Protein AF-A0A7K3GEX0-F1 (afdb_monomer_lite)

Secondary structure (DSSP, 8-state):
-TTTT-HHHHHHHHHHHHTS-GGGGGG--HHHHHT-EE--STTS--EEHHHHHHHHHS--S--HHHHHHTT-SSHHHHHHHHHHH-GGGGGGS-HHHHHHHHHHHTT-STTSTT--SSS--HHHHHHHHHHHHTTTTT-TT-HHHHHHHHHHHHHT-SS--HHHHHHHHHTT--HHHHHHHHHHTTSS-HHHHHHHHHHHHTSPP-PPTT--SS-HHHHHHHT-PPTT-S-TT-SPPTT--HHHHHHHHHHHHHHHHHHHHT-TTSPP-HHHHHHHHHHHHHHHTT-TTTHHHHHHHHHHHHHHHHTTPPPPPPPP-----

Sequence (321 aa):
RLTGGRPLGVALLGRAAGEAPAHLKPGLTPGRLLDLTVELREDAPPVPVAPALLAELLPVPRPGPYAVLAAAHDEESARVLAHARLPSESLDGDVALRVRDRLRAEDWAASAPGSRHFVADPLLRALLLHRLRFEDGDHPRYAAWHAVHETLRRHYGPGPSPYRLHHDLALGRTEDAVAHLRTAFPEPDVLGWLGRLRFVASAPYPRERNAAGPDPRRALALGQAPAGGQDPAGELPTGLDADGVELHLSLRRLLHAVWLLTDPLALPDDEVADRLAHELRRLSGRHLSGSGALWDAATHWPRDIRARRELSLPPGREDGV

Structure (mmCIF, N/CA/C/O backbone):
data_AF-A0A7K3GEX0-F1
#
_entry.id   AF-A0A7K3GEX0-F1
#
loop_
_atom_site.group_PDB
_atom_site.id
_atom_site.type_symbol
_atom_site.label_atom_id
_atom_site.label_alt_id
_atom_site.label_comp_id
_atom_site.label_asym_id
_atom_site.label_entity_id
_atom_site.label_seq_id
_atom_site.pdbx_PDB_ins_code
_atom_site.Cartn_x
_atom_site.Cartn_y
_atom_site.Cartn_z
_atom_site.occupancy
_atom_site.B_iso_or_equiv
_atom_site.auth_seq_id
_atom_site.auth_comp_id
_atom_site.auth_asym_id
_atom_site.auth_atom_id
_atom_site.pdbx_PDB_model_num
ATOM 1 N N . ARG A 1 1 ? -5.645 12.663 1.730 1.00 78.56 1 ARG A N 1
ATOM 2 C CA . ARG A 1 1 ? -5.206 11.391 1.107 1.00 78.56 1 ARG A CA 1
ATOM 3 C C . ARG A 1 1 ? -5.728 10.175 1.867 1.00 78.56 1 ARG A C 1
ATOM 5 O O . ARG A 1 1 ? -6.626 9.552 1.336 1.00 78.56 1 ARG A O 1
ATOM 12 N N . LEU A 1 2 ? -5.265 9.885 3.096 1.00 85.81 2 LEU A N 1
ATOM 13 C CA . LEU A 1 2 ? -5.746 8.729 3.880 1.00 85.81 2 LEU A CA 1
ATOM 14 C C . LEU A 1 2 ? -7.277 8.692 4.023 1.00 85.81 2 LEU A C 1
ATOM 16 O O . LEU A 1 2 ? -7.877 7.657 3.795 1.00 85.81 2 LEU A O 1
ATOM 20 N N . THR A 1 3 ? -7.911 9.824 4.338 1.00 86.19 3 THR A N 1
ATOM 21 C CA . THR A 1 3 ? -9.370 9.897 4.529 1.00 86.19 3 THR A CA 1
ATOM 22 C C . THR A 1 3 ? -10.188 9.876 3.240 1.00 86.19 3 THR A C 1
ATOM 24 O O . THR A 1 3 ? -11.409 9.900 3.321 1.00 86.19 3 THR A O 1
ATOM 27 N N . GLY A 1 4 ? -9.560 9.961 2.060 1.00 79.00 4 GLY A N 1
ATOM 28 C CA . GLY A 1 4 ? -10.282 10.139 0.791 1.00 79.00 4 GLY A CA 1
ATOM 29 C C . GLY A 1 4 ? -11.177 11.390 0.723 1.00 79.00 4 GLY A C 1
ATOM 30 O O . GLY A 1 4 ? -11.972 11.513 -0.194 1.00 79.00 4 GLY A O 1
ATOM 31 N N . GLY A 1 5 ? -11.073 12.317 1.687 1.00 81.00 5 GLY A N 1
ATOM 32 C CA . GLY A 1 5 ? -11.993 13.454 1.815 1.00 81.00 5 GLY A CA 1
ATOM 33 C C . GLY A 1 5 ? -13.230 13.190 2.684 1.00 81.00 5 GLY A C 1
ATOM 34 O O . GLY A 1 5 ? -14.039 14.098 2.844 1.00 81.00 5 GLY A O 1
ATOM 35 N N . ARG A 1 6 ? -13.370 12.006 3.303 1.00 83.88 6 ARG A N 1
ATOM 36 C CA . ARG A 1 6 ? -14.487 11.696 4.212 1.00 83.88 6 ARG A CA 1
ATOM 37 C C . ARG A 1 6 ? -14.451 12.578 5.475 1.00 83.88 6 ARG A C 1
ATOM 39 O O . ARG A 1 6 ? -13.504 12.449 6.260 1.00 83.88 6 ARG A O 1
ATOM 46 N N . PRO A 1 7 ? -15.480 13.415 5.733 1.00 87.75 7 PRO A N 1
ATOM 47 C CA . PRO A 1 7 ? -15.480 14.355 6.859 1.00 87.75 7 PRO A CA 1
ATOM 48 C C . PRO A 1 7 ? -15.372 13.678 8.227 1.00 87.75 7 PRO A C 1
ATOM 50 O O . PRO A 1 7 ? -14.585 14.112 9.065 1.00 87.75 7 PRO A O 1
ATOM 53 N N . LEU A 1 8 ? -16.100 12.574 8.434 1.00 86.56 8 LEU A N 1
ATOM 54 C CA . LEU A 1 8 ? -16.065 11.823 9.693 1.00 86.56 8 LEU A CA 1
ATOM 55 C C . LEU A 1 8 ? -14.657 11.290 9.993 1.00 86.56 8 LEU A C 1
ATOM 57 O O . LEU A 1 8 ? -14.155 11.445 11.103 1.00 86.56 8 LEU A O 1
ATOM 61 N N . GLY A 1 9 ? -13.977 10.745 8.980 1.00 88.00 9 GLY A N 1
ATOM 62 C CA . GLY A 1 9 ? -12.597 10.282 9.114 1.00 88.00 9 GLY A CA 1
ATOM 63 C C . GLY A 1 9 ? -11.623 11.406 9.477 1.00 88.00 9 GLY A C 1
ATOM 64 O O . GLY A 1 9 ? -10.741 11.210 10.309 1.00 88.00 9 GLY A O 1
ATOM 65 N N . VAL A 1 10 ? -11.799 12.596 8.890 1.00 91.06 10 VAL A N 1
ATOM 66 C CA . VAL A 1 10 ? -10.990 13.784 9.219 1.00 91.06 10 VAL A CA 1
ATOM 67 C C . VAL A 1 10 ? -11.226 14.222 10.664 1.00 91.06 10 VAL A C 1
ATOM 69 O O . VAL A 1 10 ? -10.259 14.452 11.387 1.00 91.06 10 VAL A O 1
ATOM 72 N N . ALA A 1 11 ? -12.485 14.296 11.099 1.00 90.94 11 ALA A N 1
ATOM 73 C CA . ALA A 1 11 ? -12.837 14.708 12.455 1.00 90.94 11 ALA A CA 1
ATOM 74 C C . ALA A 1 11 ? -12.279 13.743 13.516 1.00 90.94 11 ALA A C 1
ATOM 76 O O . ALA A 1 11 ? -11.672 14.186 14.492 1.00 90.94 11 ALA A O 1
ATOM 77 N N . LEU A 1 12 ? -12.427 12.431 13.305 1.00 89.50 12 LEU A N 1
ATOM 78 C CA . LEU A 1 12 ? -11.948 11.412 14.242 1.00 89.50 12 LEU A CA 1
ATOM 79 C C . LEU A 1 12 ? -10.417 11.382 14.338 1.00 89.50 12 LEU A C 1
ATOM 81 O O . LEU A 1 12 ? -9.874 11.361 15.441 1.00 89.50 12 LEU A O 1
ATOM 85 N N . LEU A 1 13 ? -9.708 11.435 13.203 1.00 91.94 13 LEU A N 1
ATOM 86 C CA . LEU A 1 13 ? -8.241 11.492 13.199 1.00 91.94 13 LEU A CA 1
ATOM 87 C C . LEU A 1 13 ? -7.717 12.803 13.796 1.00 91.94 13 LEU A C 1
ATOM 89 O O . LEU A 1 13 ? -6.723 12.784 14.517 1.00 91.94 13 LEU A O 1
ATOM 93 N N . GLY A 1 14 ? -8.384 13.929 13.522 1.00 91.94 14 GLY A N 1
ATOM 94 C CA . GLY A 1 14 ? -8.041 15.228 14.103 1.00 91.94 14 GLY A CA 1
ATOM 95 C C . GLY A 1 14 ? -8.164 15.225 15.625 1.00 91.94 14 GLY A C 1
ATOM 96 O O . GLY A 1 14 ? -7.246 15.674 16.309 1.00 91.94 14 GLY A O 1
ATOM 97 N N . ARG A 1 15 ? -9.245 14.637 16.157 1.00 91.50 15 ARG A N 1
ATOM 98 C CA . ARG A 1 15 ? -9.418 14.448 17.602 1.00 91.50 15 ARG A CA 1
ATOM 99 C C . ARG A 1 15 ? -8.319 13.563 18.184 1.00 91.50 15 ARG A C 1
ATOM 101 O O . ARG A 1 15 ? -7.641 13.980 19.114 1.00 91.50 15 ARG A O 1
ATOM 108 N N . ALA A 1 16 ? -8.085 12.392 17.592 1.00 92.88 16 ALA A N 1
ATOM 109 C CA . ALA A 1 16 ? -7.049 11.472 18.058 1.00 92.88 16 ALA A CA 1
ATOM 110 C C . ALA A 1 16 ? -5.651 12.119 18.083 1.00 92.88 16 ALA A C 1
ATOM 112 O O . ALA A 1 16 ? -4.873 11.889 19.004 1.00 92.88 16 ALA A O 1
ATOM 113 N N . ALA A 1 17 ? -5.328 12.943 17.081 1.00 93.06 17 ALA A N 1
ATOM 114 C CA . ALA A 1 17 ? -4.062 13.668 17.022 1.00 93.06 17 ALA A CA 1
ATOM 115 C C . ALA A 1 17 ? -3.957 14.782 18.081 1.00 93.06 17 ALA A C 1
ATOM 117 O O . ALA A 1 17 ? -2.862 15.035 18.590 1.00 93.06 17 ALA A O 1
ATOM 118 N N . GLY A 1 18 ? -5.071 15.439 18.423 1.00 91.94 18 GLY A N 1
ATOM 119 C CA . GLY A 1 18 ? -5.136 16.432 19.501 1.00 91.94 18 GLY A CA 1
ATOM 120 C C . GLY A 1 18 ? -4.743 15.839 20.855 1.00 91.94 18 GLY A C 1
ATOM 121 O O . GLY A 1 18 ? -3.881 16.402 21.538 1.00 91.94 18 GLY A O 1
ATOM 122 N N . GLU A 1 19 ? -5.285 14.652 21.136 1.00 93.50 19 GLU A N 1
ATOM 123 C CA . GLU A 1 19 ? -5.092 13.869 22.365 1.00 93.50 19 GLU A CA 1
ATOM 124 C C . GLU A 1 19 ? -3.784 13.061 22.399 1.00 93.50 19 GLU A C 1
ATOM 126 O O . GLU A 1 19 ? -3.472 12.385 23.380 1.00 93.50 19 GLU A O 1
ATOM 131 N N . ALA A 1 20 ? -2.981 13.109 21.331 1.00 91.75 20 ALA A N 1
ATOM 132 C CA . ALA A 1 20 ? -1.698 12.422 21.313 1.00 91.75 20 ALA A CA 1
ATOM 133 C C . ALA A 1 20 ? -0.746 13.013 22.380 1.00 91.75 20 ALA A C 1
ATOM 135 O O . ALA A 1 20 ? -0.640 14.242 22.493 1.00 91.75 20 ALA A O 1
ATOM 136 N N . PRO A 1 21 ? 0.022 12.184 23.116 1.00 90.44 21 PRO A N 1
ATOM 137 C CA . PRO A 1 21 ? 0.978 12.667 24.109 1.00 90.44 21 PRO A CA 1
ATOM 138 C C . PRO A 1 21 ? 1.978 13.676 23.527 1.00 90.44 21 PRO A C 1
ATOM 140 O O . PRO A 1 21 ? 2.547 13.451 22.457 1.00 90.44 21 PRO A O 1
ATOM 143 N N . ALA A 1 22 ? 2.246 14.770 24.250 1.00 90.19 22 ALA A N 1
ATOM 144 C CA . ALA A 1 22 ? 3.068 15.885 23.760 1.00 90.19 22 ALA A CA 1
ATOM 145 C C . ALA A 1 22 ? 4.460 15.456 23.257 1.00 90.19 22 ALA A C 1
ATOM 147 O O . ALA A 1 22 ? 4.922 15.944 22.229 1.00 90.19 22 ALA A O 1
ATOM 148 N N . HIS A 1 23 ? 5.092 14.493 23.934 1.00 88.81 23 HIS A N 1
ATOM 149 C CA . HIS A 1 23 ? 6.412 13.972 23.566 1.00 88.81 23 HIS A CA 1
ATOM 150 C C . HIS A 1 23 ? 6.415 13.155 22.258 1.00 88.81 23 HIS A C 1
ATOM 152 O O . HIS A 1 23 ? 7.471 12.981 21.657 1.00 88.81 23 HIS A O 1
ATOM 158 N N . LEU A 1 24 ? 5.255 12.674 21.792 1.00 88.56 24 LEU A N 1
ATOM 159 C CA . LEU A 1 24 ? 5.121 11.914 20.542 1.00 88.56 24 LEU A CA 1
ATOM 160 C C . LEU A 1 24 ? 4.750 12.794 19.341 1.00 88.56 24 LEU A C 1
ATOM 162 O O . LEU A 1 24 ? 4.983 12.385 18.203 1.00 88.56 24 LEU A O 1
ATOM 166 N N . LYS A 1 25 ? 4.211 14.002 19.571 1.00 87.06 25 LYS A N 1
ATOM 167 C CA . LYS A 1 25 ? 3.733 14.910 18.509 1.00 87.06 25 LYS A CA 1
ATOM 168 C C . LYS A 1 25 ? 4.779 15.208 17.417 1.00 87.06 25 LYS A C 1
ATOM 170 O O . LYS A 1 25 ? 4.407 15.129 16.248 1.00 87.06 25 LYS A O 1
ATOM 175 N N . PRO A 1 26 ? 6.069 15.471 17.723 1.00 86.31 26 PRO A N 1
ATOM 176 C CA . PRO A 1 26 ? 7.068 15.785 16.692 1.00 86.31 26 PRO A CA 1
ATOM 177 C C . PRO A 1 26 ? 7.347 14.652 15.690 1.00 86.31 26 PRO A C 1
ATOM 179 O O . PRO A 1 26 ? 7.830 14.915 14.594 1.00 86.31 26 PRO A O 1
ATOM 182 N N . GLY A 1 27 ? 7.053 13.398 16.049 1.00 83.62 27 GLY A N 1
ATOM 183 C CA . GLY A 1 27 ? 7.275 12.216 15.206 1.00 83.62 27 GLY A CA 1
ATOM 184 C C . GLY A 1 27 ? 5.989 11.478 14.837 1.00 83.62 27 GLY A C 1
ATOM 185 O O . GLY A 1 27 ? 6.038 10.285 14.519 1.00 83.62 27 GLY A O 1
ATOM 186 N N . LEU A 1 28 ? 4.836 12.143 14.954 1.00 89.25 28 LEU A N 1
ATOM 187 C CA . LEU A 1 28 ? 3.531 11.527 14.762 1.00 89.25 28 LEU A CA 1
ATOM 188 C C . LEU A 1 28 ? 3.226 11.371 13.268 1.00 89.25 28 LEU A C 1
ATOM 190 O O . LEU A 1 28 ? 2.907 12.329 12.568 1.00 89.25 28 LEU A O 1
ATOM 194 N N . THR A 1 29 ? 3.292 10.137 12.781 1.00 90.75 29 THR A N 1
ATOM 195 C CA . THR A 1 29 ? 2.774 9.761 11.460 1.00 90.75 29 THR A CA 1
ATOM 196 C C . THR A 1 29 ? 1.343 9.236 11.593 1.00 90.75 29 THR A C 1
ATOM 198 O O . THR A 1 29 ? 0.962 8.796 12.683 1.00 90.75 29 THR A O 1
ATOM 201 N N . PRO A 1 30 ? 0.537 9.200 10.513 1.00 91.56 30 PRO A N 1
ATOM 202 C CA . PRO A 1 30 ? -0.771 8.553 10.573 1.00 91.56 30 PRO A CA 1
ATOM 203 C C . PRO A 1 30 ? -0.674 7.089 11.028 1.00 91.56 30 PRO A C 1
ATOM 205 O O . PRO A 1 30 ? -1.486 6.649 11.832 1.00 91.56 30 PRO A O 1
ATOM 208 N N . GLY A 1 31 ? 0.355 6.350 10.596 1.00 91.00 31 GLY A N 1
ATOM 209 C CA . GLY A 1 31 ? 0.608 4.988 11.068 1.00 91.00 31 GLY A CA 1
ATOM 210 C C . GLY A 1 31 ? 0.828 4.895 12.580 1.00 91.00 31 GLY A C 1
ATOM 211 O O . GLY A 1 31 ? 0.218 4.037 13.211 1.00 91.00 31 GLY A O 1
ATOM 212 N N . ARG A 1 32 ? 1.641 5.794 13.160 1.00 90.38 32 ARG A N 1
ATOM 213 C CA . ARG A 1 32 ? 1.868 5.846 14.616 1.00 90.38 32 ARG A CA 1
ATOM 214 C C . ARG A 1 32 ? 0.625 6.287 15.374 1.00 90.38 32 ARG A C 1
ATOM 216 O O . ARG A 1 32 ? 0.340 5.722 16.417 1.00 90.38 32 ARG A O 1
ATOM 223 N N . LEU A 1 33 ? -0.136 7.242 14.839 1.00 92.75 33 LEU A N 1
ATOM 224 C CA . LEU A 1 33 ? -1.399 7.682 15.432 1.00 92.75 33 LEU A CA 1
ATOM 225 C C . LEU A 1 33 ? -2.394 6.523 15.576 1.00 92.75 33 LEU A C 1
ATOM 227 O O . LEU A 1 33 ? -3.033 6.396 16.613 1.00 92.75 33 LEU A O 1
ATOM 231 N N . LEU A 1 34 ? -2.492 5.656 14.564 1.00 92.38 34 LEU A N 1
ATOM 232 C CA . LEU A 1 34 ? -3.358 4.474 14.608 1.00 92.38 34 LEU A CA 1
ATOM 233 C C . LEU A 1 34 ? -2.939 3.435 15.665 1.00 92.38 34 LEU A C 1
ATOM 235 O O . LEU A 1 34 ? -3.764 2.605 16.043 1.00 92.38 34 LEU A O 1
ATOM 239 N N . ASP A 1 35 ? -1.689 3.473 16.133 1.00 90.81 35 ASP A N 1
ATOM 240 C CA . ASP A 1 35 ? -1.173 2.588 17.187 1.00 90.81 35 ASP A CA 1
ATOM 241 C C . ASP A 1 35 ? -1.375 3.148 18.601 1.00 90.81 35 ASP A C 1
ATOM 243 O O . ASP 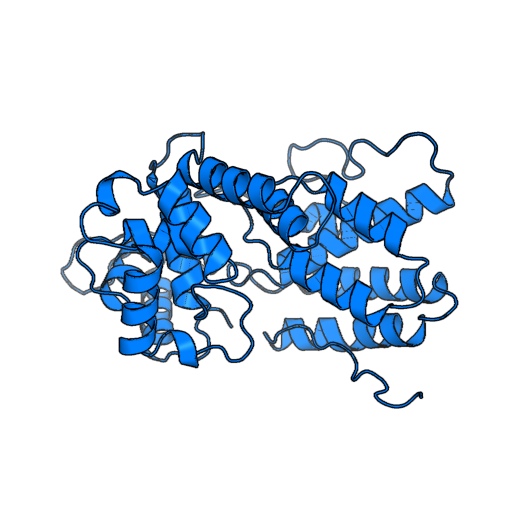A 1 35 ? -1.136 2.434 19.574 1.00 90.81 35 ASP A O 1
ATOM 247 N N . LEU A 1 36 ? -1.795 4.411 18.734 1.00 91.81 36 LEU A N 1
ATOM 248 C CA . LEU A 1 36 ? -1.977 5.042 20.036 1.00 91.81 36 LEU A CA 1
ATOM 249 C C . LEU A 1 36 ? -3.272 4.598 20.722 1.00 91.81 36 LEU A C 1
ATOM 251 O O . LEU A 1 36 ? -4.266 4.237 20.087 1.00 91.81 36 LEU A O 1
ATOM 255 N N . THR A 1 37 ? -3.253 4.732 22.044 1.00 92.12 37 THR A N 1
ATOM 256 C CA . THR A 1 37 ? -4.430 4.727 22.910 1.00 92.12 37 THR A CA 1
ATOM 257 C C . THR A 1 37 ? -4.601 6.144 23.446 1.00 92.12 37 THR A C 1
ATOM 259 O O . THR A 1 37 ? -3.656 6.688 24.017 1.00 92.12 37 THR A O 1
ATOM 262 N N . VAL A 1 38 ? -5.767 6.754 23.228 1.00 91.81 38 VAL A N 1
ATOM 263 C CA . VAL A 1 38 ? -6.026 8.164 23.573 1.00 91.81 38 VAL A CA 1
ATOM 264 C C . VAL A 1 38 ? -7.436 8.356 24.134 1.00 91.81 38 VAL A C 1
ATOM 266 O O . VAL A 1 38 ? -8.328 7.537 23.899 1.00 91.81 38 VAL A O 1
ATOM 269 N N . GLU A 1 39 ? -7.656 9.452 24.852 1.00 89.25 39 GLU A N 1
ATOM 270 C CA . GLU A 1 39 ? -8.950 9.819 25.441 1.00 89.25 39 GLU A CA 1
ATOM 271 C C . GLU A 1 39 ? -9.841 10.517 24.402 1.00 89.25 39 GLU A C 1
ATOM 273 O O . GLU A 1 39 ? -9.938 11.734 24.332 1.00 89.25 39 GLU A O 1
ATOM 278 N N . LEU A 1 40 ? -10.509 9.748 23.534 1.00 83.06 40 LEU A N 1
ATOM 279 C CA . LEU A 1 40 ? -11.341 10.316 22.454 1.00 83.06 40 LEU A CA 1
ATOM 280 C C . LEU A 1 40 ? -12.648 10.983 22.929 1.00 83.06 40 LEU A C 1
ATOM 282 O O . LEU A 1 40 ? -13.371 11.568 22.108 1.00 83.06 40 LEU A O 1
ATOM 286 N N . ARG A 1 41 ? -13.002 10.839 24.208 1.00 79.38 41 ARG A N 1
ATOM 287 C CA . ARG A 1 41 ? -14.193 11.415 24.841 1.00 79.38 41 ARG A CA 1
ATOM 288 C C . ARG A 1 41 ? -13.827 11.850 26.256 1.00 79.38 41 ARG A C 1
ATOM 290 O O . ARG A 1 41 ? -13.180 11.090 26.968 1.00 79.38 41 ARG A O 1
ATOM 297 N N . GLU A 1 42 ? -14.292 13.034 26.638 1.00 76.00 42 GLU A N 1
ATOM 298 C CA . GLU A 1 42 ? -14.206 13.528 28.013 1.00 76.00 42 GLU A CA 1
ATOM 299 C C . GLU A 1 42 ? -14.881 12.522 28.962 1.00 76.00 42 GLU A C 1
ATOM 301 O O . GLU A 1 42 ? -15.919 11.945 28.618 1.00 76.00 42 GLU A O 1
ATOM 306 N N . ASP A 1 43 ? -14.241 12.253 30.101 1.00 78.94 43 ASP A N 1
ATOM 307 C CA . ASP A 1 43 ? -14.674 11.295 31.130 1.00 78.94 43 ASP A CA 1
ATOM 308 C C . ASP A 1 43 ? -14.799 9.821 30.687 1.00 78.94 43 ASP A C 1
ATOM 310 O O . ASP A 1 43 ? -15.425 9.005 31.371 1.00 78.94 43 ASP A O 1
ATOM 314 N N . ALA A 1 44 ? -14.188 9.438 29.562 1.00 83.06 44 ALA A N 1
ATOM 315 C CA . ALA A 1 44 ? -14.084 8.044 29.134 1.00 83.06 44 ALA A CA 1
ATOM 316 C C . ALA A 1 44 ? -12.645 7.523 29.277 1.00 83.06 44 ALA A C 1
ATOM 318 O O . ALA A 1 44 ? -11.695 8.283 29.090 1.00 83.06 44 ALA A O 1
ATOM 319 N N . PRO A 1 45 ? -12.450 6.219 29.552 1.00 87.88 45 PRO A N 1
ATOM 320 C CA . PRO A 1 45 ? -11.112 5.648 29.564 1.00 87.88 45 PRO A CA 1
ATOM 321 C C . PRO A 1 45 ? -10.446 5.776 28.180 1.00 87.88 45 PRO A C 1
ATOM 323 O O . PRO A 1 45 ? -11.142 5.717 27.159 1.00 87.88 45 PRO A O 1
ATOM 326 N N . PRO A 1 46 ? -9.105 5.879 28.122 1.00 90.12 46 PRO A N 1
ATOM 327 C CA . PRO A 1 46 ? -8.365 5.862 26.869 1.00 90.12 46 PRO A CA 1
ATOM 328 C C . PRO A 1 46 ? -8.712 4.632 26.019 1.00 90.12 46 PRO A C 1
ATOM 330 O O . PRO A 1 46 ? -8.726 3.502 26.514 1.00 90.12 46 PRO A O 1
ATOM 333 N N . VAL A 1 47 ? -8.948 4.839 24.722 1.00 92.00 47 VAL A N 1
ATOM 334 C CA . VAL A 1 47 ? -9.279 3.771 23.768 1.00 92.00 47 VAL A CA 1
ATOM 335 C C . VAL A 1 47 ? -8.248 3.684 22.641 1.00 92.00 47 VAL A C 1
ATOM 337 O O . VAL A 1 47 ? -7.714 4.713 22.216 1.00 92.00 47 VAL A O 1
ATOM 340 N N . PRO A 1 48 ? -7.963 2.478 22.115 1.00 92.25 48 PRO A N 1
ATOM 341 C CA . PRO A 1 48 ? -7.121 2.321 20.934 1.00 92.25 48 PRO A CA 1
ATOM 342 C C . PRO A 1 48 ? -7.726 3.031 19.715 1.00 92.25 48 PRO A C 1
ATOM 344 O O . PRO A 1 48 ? -8.875 2.769 19.347 1.00 92.25 48 PRO A O 1
ATOM 347 N N . VAL A 1 49 ? -6.942 3.891 19.057 1.00 93.31 49 VAL A N 1
ATOM 348 C CA . VAL A 1 49 ? -7.412 4.758 17.962 1.00 93.31 49 VAL A CA 1
ATOM 349 C C . VAL A 1 49 ? -7.977 3.941 16.799 1.00 93.31 49 VAL A C 1
ATOM 351 O O . VAL A 1 49 ? -9.127 4.145 16.418 1.00 93.31 49 VAL A O 1
ATOM 354 N N . ALA A 1 50 ? -7.217 2.999 16.229 1.00 92.75 50 ALA A N 1
ATOM 355 C CA . ALA A 1 50 ? -7.675 2.262 15.047 1.00 92.75 50 ALA A CA 1
ATOM 356 C C . ALA A 1 50 ? -8.972 1.451 15.277 1.00 92.75 50 ALA A C 1
ATOM 358 O O . ALA A 1 50 ? -9.898 1.604 14.477 1.00 92.75 50 ALA A O 1
ATOM 359 N N . PRO A 1 51 ? -9.107 0.642 16.350 1.00 92.06 51 PRO A N 1
ATOM 360 C CA . PRO A 1 51 ? -10.366 -0.031 16.674 1.00 92.06 51 PRO A CA 1
ATOM 361 C C . PRO A 1 51 ? -11.543 0.921 16.911 1.00 92.06 51 PRO A C 1
ATOM 363 O O . PRO A 1 51 ? -12.635 0.639 16.423 1.00 92.06 51 PRO A O 1
ATOM 366 N N . ALA A 1 52 ? -11.336 2.041 17.613 1.00 92.56 52 ALA A N 1
ATOM 367 C CA . ALA A 1 52 ? -12.398 3.014 17.873 1.00 92.56 52 ALA A CA 1
ATOM 368 C C . ALA A 1 52 ? -12.888 3.678 16.576 1.00 92.56 52 ALA A C 1
ATOM 370 O O . ALA A 1 52 ? -14.088 3.733 16.320 1.00 92.56 52 ALA A O 1
ATOM 371 N N . LEU A 1 53 ? -11.963 4.105 15.710 1.00 93.56 53 LEU A N 1
ATOM 372 C CA . LEU A 1 53 ? -12.294 4.665 14.397 1.00 93.56 53 LEU A CA 1
ATOM 373 C C . LEU A 1 5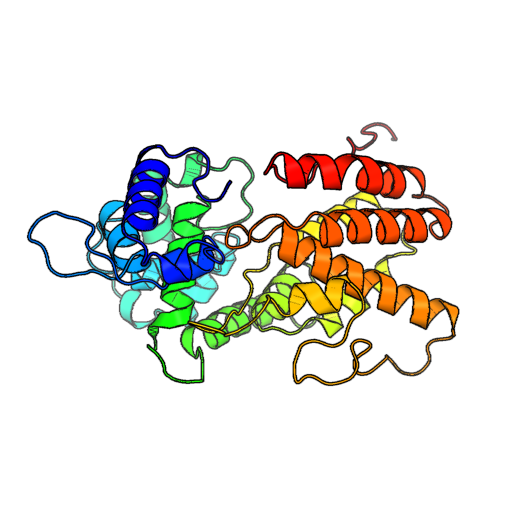3 ? -13.011 3.645 13.506 1.00 93.56 53 LEU A C 1
ATOM 375 O O . LEU A 1 53 ? -13.965 3.999 12.818 1.00 93.56 53 LEU A O 1
ATOM 379 N N . LEU A 1 54 ? -12.567 2.385 13.511 1.00 94.00 54 LEU A N 1
ATOM 380 C CA . LEU A 1 54 ? -13.200 1.330 12.724 1.00 94.00 54 LEU A CA 1
ATOM 381 C C . LEU A 1 54 ? -14.624 1.029 13.210 1.00 94.00 54 LEU A C 1
ATOM 383 O O . LEU A 1 54 ? -15.489 0.809 12.373 1.00 94.00 54 LEU A O 1
ATOM 387 N N . ALA A 1 55 ? -14.876 1.043 14.522 1.00 92.38 55 ALA A N 1
ATOM 388 C CA . ALA A 1 55 ? -16.206 0.801 15.085 1.00 92.38 55 ALA A CA 1
ATOM 389 C C . ALA A 1 55 ? -17.214 1.907 14.726 1.00 92.38 55 ALA A C 1
ATOM 391 O O . ALA A 1 55 ? -18.377 1.609 14.467 1.00 92.38 55 ALA A O 1
ATOM 392 N N . GLU A 1 56 ? -16.759 3.161 14.670 1.00 91.44 56 GLU A N 1
ATOM 393 C CA . GLU A 1 56 ? -17.576 4.305 14.241 1.00 91.44 56 GLU A CA 1
ATOM 394 C C . GLU A 1 56 ? -17.852 4.285 12.731 1.00 91.44 56 GLU A C 1
ATOM 396 O O . GLU A 1 56 ? -18.949 4.612 12.285 1.00 91.44 56 GLU A O 1
ATOM 401 N N . LEU A 1 57 ? -16.857 3.906 11.922 1.00 90.56 57 LEU A N 1
ATOM 402 C CA . LEU A 1 57 ? -16.995 3.887 10.466 1.00 90.56 57 LEU A CA 1
ATOM 403 C C . LEU A 1 57 ? -17.768 2.658 9.977 1.00 90.56 57 LEU A C 1
ATOM 405 O O . LEU A 1 57 ? -18.630 2.790 9.120 1.00 90.56 57 LEU A O 1
ATOM 409 N N . LEU A 1 58 ? -17.483 1.473 10.512 1.00 91.19 58 LEU A N 1
ATOM 410 C CA . LEU A 1 58 ? -18.079 0.208 10.092 1.00 91.19 58 LEU A CA 1
ATOM 411 C C . LEU A 1 58 ? -18.713 -0.492 11.310 1.00 91.19 58 LEU A C 1
ATOM 413 O O . LEU A 1 58 ? -18.097 -1.396 11.886 1.00 91.19 58 LEU A O 1
ATOM 417 N N . PRO A 1 59 ? -19.940 -0.104 11.712 1.00 89.00 59 PRO A N 1
ATOM 418 C CA . PRO A 1 59 ? -20.614 -0.633 12.898 1.00 89.00 59 PRO A CA 1
ATOM 419 C C . PRO A 1 59 ? -21.187 -2.033 12.628 1.00 89.00 59 PRO A C 1
ATOM 421 O O . PRO A 1 59 ? -22.397 -2.240 12.520 1.00 89.00 59 PRO A O 1
ATOM 424 N N . VAL A 1 60 ? -20.300 -3.018 12.483 1.00 88.50 60 VAL A N 1
ATOM 425 C CA . VAL A 1 60 ? -20.644 -4.425 12.249 1.00 88.50 60 VAL A CA 1
ATOM 426 C C . VAL A 1 60 ? -20.268 -5.288 13.457 1.00 88.50 60 VAL A C 1
ATOM 428 O O . VAL A 1 60 ? -19.211 -5.073 14.052 1.00 88.50 60 VAL A O 1
ATOM 431 N N . PRO A 1 61 ? -21.060 -6.324 13.798 1.00 83.88 61 PRO A N 1
ATOM 432 C CA . PRO A 1 61 ? -20.756 -7.191 14.940 1.00 83.88 61 PRO A CA 1
ATOM 433 C C . PRO A 1 61 ? -19.417 -7.930 14.818 1.00 83.88 61 PRO A C 1
ATOM 435 O O . PRO A 1 61 ? -18.783 -8.246 15.821 1.00 83.88 61 PRO A O 1
ATOM 438 N N . ARG A 1 62 ? -18.992 -8.238 13.583 1.00 86.25 62 ARG A N 1
ATOM 439 C CA . ARG A 1 62 ? -17.765 -8.989 13.289 1.00 86.25 62 ARG A CA 1
ATOM 440 C C . ARG A 1 62 ? -16.973 -8.319 12.161 1.00 86.25 62 ARG A C 1
ATOM 442 O O . ARG A 1 62 ? -17.252 -8.576 10.992 1.00 86.25 62 ARG A O 1
ATOM 449 N N . PRO A 1 63 ? -15.962 -7.492 12.478 1.00 89.81 63 PRO A N 1
ATOM 450 C CA . PRO A 1 63 ? -15.108 -6.868 11.465 1.00 89.81 63 PRO A CA 1
ATOM 451 C C . PRO A 1 63 ? -14.029 -7.813 10.899 1.00 89.81 63 PRO A C 1
ATOM 453 O O . PRO A 1 63 ? -13.375 -7.462 9.922 1.00 89.81 63 PRO A O 1
ATOM 456 N N . GLY A 1 64 ? -13.834 -9.006 11.480 1.00 90.94 64 GLY A N 1
ATOM 457 C CA . GLY A 1 64 ? -12.818 -9.986 11.052 1.00 90.94 64 GLY A CA 1
ATOM 458 C C . GLY A 1 64 ? -12.882 -10.351 9.560 1.00 90.94 64 GLY A C 1
ATOM 459 O O . GLY A 1 64 ? -11.886 -10.167 8.860 1.00 90.94 64 GLY A O 1
ATOM 460 N N . PRO A 1 65 ? -14.049 -10.761 9.019 1.00 93.50 65 PRO A N 1
ATOM 461 C CA . PRO A 1 65 ? -14.196 -11.023 7.587 1.00 93.50 65 PRO A CA 1
ATOM 462 C C . PRO A 1 65 ? -13.785 -9.844 6.697 1.00 93.50 65 PRO A C 1
ATOM 464 O O . PRO A 1 65 ? -13.100 -10.031 5.696 1.00 93.50 65 PRO A O 1
ATOM 467 N N . TYR A 1 66 ? -14.130 -8.616 7.089 1.00 95.38 66 TYR A N 1
ATOM 468 C CA . TYR A 1 66 ? -13.749 -7.407 6.355 1.00 95.38 66 TYR A CA 1
ATOM 469 C C . TYR A 1 66 ? -12.232 -7.188 6.385 1.00 95.38 66 TYR A C 1
ATOM 471 O O . TYR A 1 66 ? -11.651 -6.811 5.370 1.00 95.38 66 TYR A O 1
ATOM 479 N N . ALA A 1 67 ? -11.582 -7.458 7.522 1.00 95.19 67 ALA A N 1
ATOM 480 C CA . ALA A 1 67 ? -10.136 -7.317 7.680 1.00 95.19 67 ALA A CA 1
ATOM 481 C C . ALA A 1 67 ? -9.365 -8.273 6.762 1.00 95.19 67 ALA A C 1
ATOM 483 O O . ALA A 1 67 ? -8.447 -7.844 6.065 1.00 95.19 67 ALA A O 1
ATOM 484 N N . VAL A 1 68 ? -9.793 -9.537 6.689 1.00 95.56 68 VAL A N 1
ATOM 485 C CA . VAL A 1 68 ? -9.217 -10.529 5.770 1.00 95.56 68 VAL A CA 1
ATOM 486 C C . VAL A 1 68 ? -9.397 -10.093 4.315 1.00 95.56 68 VAL A C 1
ATOM 488 O O . VAL A 1 68 ? -8.429 -10.063 3.556 1.00 95.56 68 VAL A O 1
ATOM 491 N N . LEU A 1 69 ? -10.616 -9.712 3.920 1.00 96.62 69 LEU A N 1
ATOM 492 C CA . LEU A 1 69 ? -10.928 -9.371 2.529 1.00 96.62 69 LEU A CA 1
ATOM 493 C C . LEU A 1 69 ? -10.370 -8.011 2.077 1.00 96.62 69 LEU A C 1
ATOM 495 O O . LEU A 1 69 ? -10.274 -7.765 0.877 1.00 96.62 69 LEU A O 1
ATOM 499 N N . ALA A 1 70 ? -9.935 -7.140 2.992 1.00 96.38 70 ALA A N 1
ATOM 500 C CA . ALA A 1 70 ? -9.321 -5.852 2.651 1.00 96.38 70 ALA A CA 1
ATOM 501 C C . ALA A 1 70 ? -7.994 -5.975 1.875 1.00 96.38 70 ALA A C 1
ATOM 503 O O . ALA A 1 70 ? -7.572 -5.024 1.205 1.00 96.38 70 ALA A O 1
ATOM 504 N N . ALA A 1 71 ? -7.335 -7.136 1.945 1.00 96.62 71 ALA A N 1
ATOM 505 C CA . ALA A 1 71 ? -6.140 -7.430 1.159 1.00 96.62 71 ALA A CA 1
ATOM 506 C C . ALA A 1 71 ? -6.448 -7.788 -0.308 1.00 96.62 71 ALA A C 1
ATOM 508 O O . ALA A 1 71 ? -5.542 -7.714 -1.137 1.00 96.62 71 ALA A O 1
ATOM 509 N N . ALA A 1 72 ? -7.693 -8.151 -0.638 1.00 96.94 72 ALA A N 1
ATOM 510 C CA . ALA A 1 72 ? -8.092 -8.545 -1.986 1.00 96.94 72 ALA A CA 1
ATOM 511 C C . ALA A 1 72 ? -8.148 -7.361 -2.965 1.00 96.94 72 ALA A C 1
ATOM 513 O O . ALA A 1 72 ? -8.390 -6.205 -2.593 1.00 96.94 72 ALA A O 1
ATOM 514 N N . HIS A 1 73 ? -7.954 -7.671 -4.245 1.00 94.12 73 HIS A N 1
ATOM 515 C CA . HIS A 1 73 ? -7.998 -6.697 -5.333 1.00 94.12 73 HIS A CA 1
ATOM 516 C C . HIS A 1 73 ? -9.382 -6.605 -5.981 1.00 94.12 73 HIS A C 1
ATOM 518 O O . HIS A 1 73 ? -9.839 -5.523 -6.336 1.00 94.12 73 HIS A O 1
ATOM 524 N N . ASP A 1 74 ? -10.075 -7.731 -6.067 1.00 92.25 74 ASP A N 1
ATOM 525 C CA . ASP A 1 74 ? -11.353 -7.894 -6.747 1.00 92.25 74 ASP A CA 1
ATOM 526 C C . ASP A 1 74 ? -12.204 -8.967 -6.050 1.00 92.25 74 ASP A C 1
ATOM 528 O O . ASP A 1 74 ? -11.843 -9.507 -5.002 1.00 92.25 74 ASP A O 1
ATOM 532 N N . GLU A 1 75 ? -13.376 -9.252 -6.614 1.00 92.94 75 GLU A N 1
ATOM 533 C CA . GLU A 1 75 ? -14.291 -10.263 -6.083 1.00 92.94 75 GLU A CA 1
ATOM 534 C C . GLU A 1 75 ? -13.712 -11.685 -6.146 1.00 92.94 75 GLU A C 1
ATOM 536 O O . GLU A 1 75 ? -13.970 -12.486 -5.249 1.00 92.94 75 GLU A O 1
ATOM 541 N N . GLU A 1 76 ? -12.914 -12.006 -7.168 1.00 94.12 76 GLU A N 1
ATOM 542 C CA . GLU A 1 76 ? -12.309 -13.332 -7.328 1.00 94.12 76 GLU A CA 1
ATOM 543 C C . GLU A 1 76 ? -11.278 -13.600 -6.226 1.00 94.12 76 GLU A C 1
ATOM 545 O O . GLU A 1 76 ? -11.404 -14.561 -5.462 1.00 94.12 76 GLU A O 1
ATOM 550 N N . SER A 1 77 ? -10.314 -12.696 -6.067 1.00 96.12 77 SER A N 1
ATOM 551 C CA . SER A 1 77 ? -9.309 -12.763 -5.006 1.00 96.12 77 SER A CA 1
ATOM 552 C C . SER A 1 77 ? -9.935 -12.692 -3.605 1.00 96.12 77 SER A C 1
ATOM 554 O O . SER A 1 77 ? -9.456 -13.355 -2.679 1.00 96.12 77 SER A O 1
ATOM 556 N N . ALA A 1 78 ? -11.051 -11.969 -3.437 1.00 96.44 78 ALA A N 1
ATOM 557 C CA . ALA A 1 78 ? -11.818 -11.965 -2.192 1.00 96.44 78 ALA A CA 1
ATOM 558 C C . ALA A 1 78 ? -12.468 -13.327 -1.903 1.00 96.44 78 ALA A C 1
ATOM 560 O O . ALA A 1 78 ? -12.383 -13.814 -0.775 1.00 96.44 78 ALA A O 1
ATOM 561 N N . ARG A 1 79 ? -13.068 -13.988 -2.900 1.00 95.31 79 ARG A N 1
ATOM 562 C CA . ARG A 1 79 ? -13.620 -15.345 -2.734 1.00 95.31 79 ARG A CA 1
ATOM 563 C C . ARG A 1 79 ? -12.548 -16.365 -2.377 1.00 95.31 79 ARG A C 1
ATOM 565 O O . ARG A 1 79 ? -12.774 -17.196 -1.498 1.00 95.31 79 ARG A O 1
ATOM 572 N N . VAL A 1 80 ? -11.376 -16.282 -3.006 1.00 96.31 80 VAL A N 1
ATOM 573 C CA . VAL A 1 80 ? -10.234 -17.152 -2.683 1.00 96.31 80 VAL A CA 1
ATOM 574 C C . VAL A 1 80 ? -9.823 -16.989 -1.221 1.00 96.31 80 VAL A C 1
ATOM 576 O O . VAL A 1 80 ? -9.650 -17.982 -0.511 1.00 96.31 80 VAL A O 1
ATOM 579 N N . LEU A 1 81 ? -9.725 -15.748 -0.737 1.00 96.38 81 LEU A N 1
ATOM 580 C CA . LEU A 1 81 ? -9.442 -15.486 0.672 1.00 96.38 81 LEU A CA 1
ATOM 581 C C . LEU A 1 81 ? -10.550 -15.973 1.600 1.00 96.38 81 LEU A C 1
ATOM 583 O O . LEU A 1 81 ? -10.245 -16.592 2.618 1.00 96.38 81 LEU A O 1
ATOM 587 N N . ALA A 1 82 ? -11.815 -15.725 1.263 1.00 94.81 82 ALA A N 1
ATOM 588 C CA . ALA A 1 82 ? -12.945 -16.191 2.056 1.00 94.81 82 ALA A CA 1
ATOM 589 C C . ALA A 1 82 ? -12.911 -17.716 2.220 1.00 94.81 82 ALA A C 1
ATOM 591 O O . ALA A 1 82 ? -12.984 -18.216 3.341 1.00 94.81 82 ALA A O 1
ATOM 592 N N . HIS A 1 83 ? -12.704 -18.445 1.123 1.00 93.31 83 HIS A N 1
ATOM 593 C CA . HIS A 1 83 ? -12.618 -19.901 1.140 1.00 93.31 83 HIS A CA 1
ATOM 594 C C . HIS A 1 83 ? -11.440 -20.407 1.985 1.00 93.31 83 HIS A C 1
ATOM 596 O O . HIS A 1 83 ? -11.596 -21.315 2.798 1.00 93.31 83 HIS A O 1
ATOM 602 N N . ALA A 1 84 ? -10.259 -19.804 1.829 1.00 94.50 84 ALA A N 1
ATOM 603 C CA . ALA A 1 84 ? -9.044 -20.275 2.489 1.00 94.50 84 A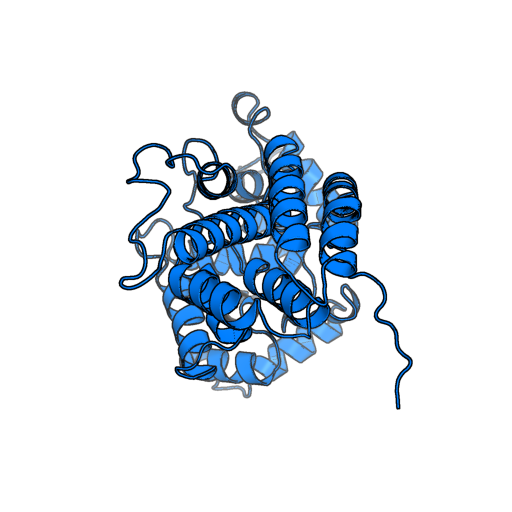LA A CA 1
ATOM 604 C C . ALA A 1 84 ? -8.918 -19.846 3.961 1.00 94.50 84 ALA A C 1
ATOM 606 O O . ALA A 1 84 ? -8.231 -20.513 4.739 1.00 94.50 84 ALA A O 1
ATOM 607 N N . ARG A 1 85 ? -9.499 -18.701 4.344 1.00 92.44 85 ARG A N 1
ATOM 608 C CA . ARG A 1 85 ? -9.228 -18.034 5.632 1.00 92.44 85 ARG A CA 1
ATOM 609 C C . ARG A 1 85 ? -10.462 -17.818 6.501 1.00 92.44 85 ARG A C 1
ATOM 611 O O . ARG A 1 85 ? -10.292 -17.539 7.683 1.00 92.44 85 ARG A O 1
ATOM 618 N N . LEU A 1 86 ? -11.672 -17.962 5.957 1.00 91.12 86 LEU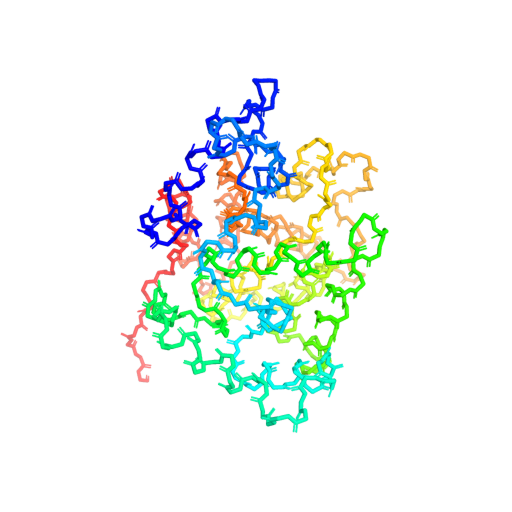 A N 1
ATOM 619 C CA . LEU A 1 86 ? -12.936 -17.771 6.680 1.00 91.12 86 LEU A CA 1
ATOM 620 C C . LEU A 1 86 ? -13.886 -18.988 6.561 1.00 91.12 86 LEU A C 1
ATOM 622 O O . LEU A 1 86 ? -15.090 -18.798 6.371 1.00 91.12 86 LEU A O 1
ATOM 626 N N . PRO A 1 87 ? -13.407 -20.245 6.687 1.00 80.19 87 PRO A N 1
ATOM 627 C CA . PRO A 1 87 ? -14.239 -21.425 6.438 1.00 80.19 87 PRO A CA 1
ATOM 628 C C . PRO A 1 87 ? -15.431 -21.535 7.403 1.00 80.19 87 PRO A C 1
ATOM 630 O O . PRO A 1 87 ? -16.501 -21.989 7.011 1.00 80.19 87 PRO A O 1
ATOM 633 N N . SER A 1 88 ? -15.281 -21.066 8.647 1.00 76.88 88 SER A N 1
ATOM 634 C CA . SER A 1 88 ? -16.345 -21.060 9.661 1.00 76.88 88 SER A CA 1
ATOM 635 C C . SER A 1 88 ? -17.444 -20.026 9.406 1.00 76.88 88 SER A C 1
ATOM 637 O O . SER A 1 88 ? -18.540 -20.162 9.937 1.00 76.88 88 SER A O 1
ATOM 639 N N . GLU A 1 89 ? -17.172 -19.001 8.598 1.00 74.81 89 GLU A N 1
ATOM 640 C CA . GLU A 1 89 ? -18.134 -17.942 8.262 1.00 74.81 89 GLU A CA 1
ATOM 641 C C . GLU A 1 89 ? -18.935 -18.282 6.990 1.00 74.81 89 GLU A C 1
ATOM 643 O O . GLU A 1 89 ? -19.925 -17.622 6.679 1.00 74.81 89 GLU A O 1
ATOM 648 N N . SER A 1 90 ? -18.531 -19.327 6.257 1.00 63.84 90 SER A N 1
ATOM 649 C CA . SER A 1 90 ? -19.114 -19.736 4.972 1.00 63.84 90 SER A CA 1
ATOM 650 C C . SER A 1 90 ? -20.427 -20.525 5.082 1.00 63.84 90 SER A C 1
ATOM 652 O O . SER A 1 90 ? -21.021 -20.839 4.050 1.00 63.84 90 SER A O 1
ATOM 654 N N . LEU A 1 91 ? -20.882 -20.870 6.292 1.00 60.00 91 LEU A N 1
ATOM 655 C CA . LEU A 1 91 ? -22.060 -21.729 6.491 1.00 60.00 91 LEU A CA 1
ATOM 656 C C . LEU A 1 91 ? -23.374 -21.073 6.025 1.00 60.00 91 LEU A C 1
ATOM 658 O O . LEU A 1 91 ? -24.274 -21.778 5.582 1.00 60.00 91 LEU A O 1
ATOM 662 N N . ASP A 1 92 ? -23.438 -19.737 6.018 1.00 64.75 92 ASP A N 1
ATOM 663 C CA . ASP A 1 92 ? -24.621 -18.952 5.624 1.00 64.75 92 ASP A CA 1
ATOM 664 C C . ASP A 1 92 ? -24.483 -18.300 4.229 1.00 64.75 92 ASP A C 1
ATOM 666 O O . ASP A 1 92 ? -25.064 -17.247 3.952 1.00 64.75 92 ASP A O 1
ATOM 670 N N . GLY A 1 93 ? -23.674 -18.894 3.344 1.00 76.44 93 GLY A N 1
ATOM 671 C CA . GLY A 1 93 ? -23.464 -18.430 1.967 1.00 76.44 93 GLY A CA 1
ATOM 672 C C . GLY A 1 93 ? -22.138 -17.699 1.729 1.00 76.44 93 GLY A C 1
ATOM 673 O O . GLY A 1 93 ? -21.287 -17.585 2.614 1.00 76.44 93 GLY A O 1
ATOM 674 N N . ASP A 1 94 ? -21.953 -17.205 0.499 1.00 89.00 94 ASP A N 1
ATOM 675 C CA . ASP A 1 94 ? -20.696 -16.599 0.038 1.00 89.00 94 ASP A CA 1
ATOM 676 C C . ASP A 1 94 ? -20.363 -15.327 0.842 1.00 89.00 94 ASP A C 1
ATOM 678 O O . ASP A 1 94 ? -21.005 -14.278 0.724 1.00 89.00 94 ASP A O 1
ATOM 682 N N . VAL A 1 95 ? -19.342 -15.436 1.698 1.00 91.81 95 VAL A N 1
ATOM 683 C CA . VAL A 1 95 ? -18.871 -14.359 2.580 1.00 91.81 95 VAL A CA 1
ATOM 684 C C . VAL A 1 95 ? -18.406 -13.146 1.776 1.00 91.81 95 VAL A C 1
ATOM 686 O O . VAL A 1 95 ? -18.698 -12.017 2.172 1.00 91.81 95 VAL A O 1
ATOM 689 N N . ALA A 1 96 ? -17.722 -13.351 0.645 1.00 92.56 96 ALA A N 1
ATOM 690 C CA . ALA A 1 96 ? -17.228 -12.250 -0.174 1.00 92.56 96 ALA A CA 1
ATOM 691 C C . ALA A 1 96 ? -18.396 -11.464 -0.779 1.00 92.56 96 ALA A C 1
ATOM 693 O O . ALA A 1 96 ? -18.406 -10.236 -0.724 1.00 92.56 96 ALA A O 1
ATOM 694 N N . LEU A 1 97 ? -19.435 -12.150 -1.263 1.00 91.75 97 LEU A N 1
ATOM 695 C CA . LEU A 1 97 ? -20.637 -11.484 -1.769 1.00 91.75 97 LEU A CA 1
ATOM 696 C C . LEU A 1 97 ? -21.372 -10.690 -0.684 1.00 91.75 97 LEU A C 1
ATOM 698 O O . LEU A 1 97 ? -21.706 -9.527 -0.907 1.00 91.75 97 LEU A O 1
ATOM 702 N N . ARG A 1 98 ? -21.559 -11.263 0.512 1.00 91.56 98 ARG A N 1
ATOM 703 C CA . ARG A 1 98 ? -22.215 -10.557 1.628 1.00 91.56 98 ARG A CA 1
ATOM 704 C C . ARG A 1 98 ? -21.452 -9.301 2.045 1.00 91.56 98 ARG A C 1
ATOM 706 O O . ARG A 1 98 ? -22.058 -8.249 2.240 1.00 91.56 98 ARG A O 1
ATOM 713 N N . VAL A 1 99 ? -20.125 -9.396 2.148 1.00 93.31 99 VAL A N 1
ATOM 714 C CA . VAL A 1 99 ? -19.273 -8.242 2.464 1.00 93.31 99 VAL A CA 1
ATOM 715 C C . VAL A 1 99 ? -19.364 -7.188 1.361 1.00 93.31 99 VAL A C 1
ATOM 717 O O . VAL A 1 99 ? -19.557 -6.014 1.666 1.00 93.31 99 VAL A O 1
ATOM 720 N N . ARG A 1 100 ? -19.295 -7.584 0.084 1.00 92.19 100 ARG A N 1
ATOM 721 C CA . ARG A 1 100 ? -19.437 -6.672 -1.063 1.00 92.19 100 ARG A CA 1
ATOM 722 C C . ARG A 1 100 ? -20.766 -5.924 -1.029 1.00 92.19 100 ARG A C 1
ATOM 724 O O . ARG A 1 100 ? -20.791 -4.707 -1.199 1.00 92.19 100 ARG A O 1
ATOM 731 N N . ASP A 1 101 ? -21.862 -6.643 -0.820 1.00 91.56 101 ASP A N 1
ATOM 732 C CA . ASP A 1 101 ? -23.204 -6.065 -0.836 1.00 91.56 101 ASP A CA 1
ATOM 733 C C . ASP A 1 101 ? -23.398 -5.107 0.344 1.00 91.56 101 ASP A C 1
ATOM 735 O O . ASP A 1 101 ? -23.955 -4.024 0.168 1.00 91.56 101 ASP A O 1
ATOM 739 N N . ARG A 1 102 ? -22.832 -5.426 1.516 1.00 91.69 102 ARG A N 1
ATOM 740 C CA . ARG A 1 102 ? -22.804 -4.506 2.660 1.00 91.69 102 ARG A CA 1
ATOM 741 C C . ARG A 1 102 ? -21.967 -3.257 2.384 1.00 91.69 102 ARG A C 1
ATOM 743 O O . ARG A 1 102 ? -22.440 -2.156 2.649 1.00 91.69 102 ARG A O 1
ATOM 750 N N . LEU A 1 103 ? -20.763 -3.410 1.825 1.00 91.75 103 LEU A N 1
ATOM 751 C CA . LEU A 1 103 ? -19.901 -2.280 1.459 1.00 91.75 103 LEU A CA 1
ATOM 752 C C . LEU A 1 103 ? -20.594 -1.347 0.456 1.00 91.75 103 LEU A C 1
ATOM 754 O O . LEU A 1 103 ? -20.483 -0.130 0.568 1.00 91.75 103 LEU A O 1
ATOM 758 N N . ARG A 1 104 ? -21.342 -1.903 -0.503 1.00 89.81 104 ARG A N 1
ATOM 759 C CA . ARG A 1 104 ? -22.149 -1.121 -1.451 1.00 89.81 104 ARG A CA 1
ATOM 760 C C . ARG A 1 104 ? -23.329 -0.426 -0.778 1.00 89.81 104 ARG A C 1
ATOM 762 O O . ARG A 1 104 ? -23.560 0.743 -1.058 1.00 89.81 104 ARG A O 1
ATOM 769 N N . ALA A 1 105 ? -24.046 -1.114 0.109 1.00 89.75 105 ALA A N 1
ATOM 770 C CA . ALA A 1 105 ? -25.194 -0.548 0.819 1.00 89.75 105 ALA A CA 1
ATOM 771 C C . ALA A 1 105 ? -24.820 0.642 1.723 1.00 89.75 105 ALA A C 1
ATOM 773 O O . ALA A 1 105 ? -25.642 1.522 1.946 1.00 89.75 105 ALA A O 1
ATOM 774 N N . GLU A 1 106 ? -23.585 0.677 2.224 1.00 87.12 106 GLU A N 1
ATOM 775 C CA . GLU A 1 106 ? -23.036 1.784 3.021 1.00 87.12 106 GLU A CA 1
ATOM 776 C C . GLU A 1 106 ? -22.179 2.771 2.203 1.00 87.12 106 GLU A C 1
ATOM 778 O O . GLU A 1 106 ? -21.450 3.594 2.758 1.00 87.12 106 GLU A O 1
ATOM 783 N N . ASP A 1 107 ? -22.253 2.686 0.875 1.00 84.94 107 ASP A N 1
ATOM 784 C CA . ASP A 1 107 ? -21.598 3.604 -0.060 1.00 84.94 107 ASP A CA 1
ATOM 785 C C . ASP A 1 107 ? -20.055 3.654 0.049 1.00 84.94 107 ASP A C 1
ATOM 787 O O . ASP A 1 107 ? -19.383 4.632 -0.296 1.00 84.94 107 ASP A O 1
ATOM 791 N N . TRP A 1 108 ? -19.446 2.555 0.506 1.00 85.31 108 TRP A N 1
ATOM 792 C CA . TRP A 1 108 ? -17.988 2.395 0.535 1.00 85.31 108 TRP A CA 1
ATOM 793 C C . TRP A 1 108 ? -17.389 2.175 -0.855 1.00 85.31 108 TRP A C 1
ATOM 795 O O . TRP A 1 108 ? -16.216 2.472 -1.074 1.00 85.31 108 TRP A O 1
ATOM 805 N N . ALA A 1 109 ? -18.182 1.676 -1.808 1.00 71.50 109 ALA A N 1
ATOM 806 C CA . ALA A 1 109 ? -17.735 1.420 -3.176 1.00 71.50 109 ALA A CA 1
ATOM 807 C C . ALA A 1 109 ? -17.590 2.703 -4.019 1.00 71.50 109 ALA A C 1
ATOM 809 O O . ALA A 1 109 ? -16.714 2.768 -4.878 1.00 71.50 109 ALA A O 1
ATOM 810 N N . ALA A 1 110 ? -18.403 3.736 -3.769 1.00 62.09 110 ALA A N 1
ATOM 811 C CA . ALA A 1 110 ? -18.379 4.981 -4.546 1.00 62.09 110 ALA A CA 1
ATOM 812 C C . ALA A 1 110 ? -17.233 5.930 -4.156 1.00 62.09 110 ALA A C 1
ATOM 814 O O . ALA A 1 110 ? -16.897 6.847 -4.901 1.00 62.09 110 ALA A O 1
ATOM 815 N N . SER A 1 111 ? -16.608 5.709 -2.996 1.00 57.78 111 SER A N 1
ATOM 816 C CA . SER A 1 111 ? -15.631 6.638 -2.409 1.00 57.78 111 SER A CA 1
ATOM 817 C C . SER A 1 111 ? -14.260 6.643 -3.107 1.00 57.78 111 SER A C 1
ATOM 819 O O . SER A 1 111 ? -13.433 7.500 -2.805 1.00 57.78 111 SER A O 1
ATOM 821 N N . ALA A 1 112 ? -14.007 5.716 -4.040 1.00 64.12 112 ALA A N 1
ATOM 822 C CA . ALA A 1 112 ? -12.770 5.671 -4.825 1.00 64.12 112 ALA A CA 1
ATOM 823 C C . ALA A 1 112 ? -12.997 5.075 -6.236 1.00 64.12 112 ALA A C 1
ATOM 825 O O . ALA A 1 112 ? -12.699 3.896 -6.466 1.00 64.12 112 ALA A O 1
ATOM 826 N N . PRO A 1 113 ? -13.518 5.866 -7.196 1.00 58.41 113 PRO A N 1
ATOM 827 C CA . PRO A 1 113 ? -13.662 5.440 -8.588 1.00 58.41 113 PRO A CA 1
ATOM 828 C C . PRO A 1 113 ? -12.314 4.979 -9.164 1.00 58.41 113 PRO A C 1
ATOM 830 O O . PRO A 1 113 ? -11.315 5.682 -9.048 1.00 58.41 113 PRO A O 1
ATOM 833 N N . GLY A 1 114 ? -12.275 3.789 -9.769 1.00 63.97 114 GLY A N 1
ATOM 834 C CA . GLY A 1 114 ? -11.046 3.211 -10.333 1.00 63.97 114 GLY A CA 1
ATOM 835 C C . GLY A 1 114 ? -10.138 2.484 -9.330 1.00 63.97 114 GLY A C 1
ATOM 836 O O . GLY A 1 114 ? -9.062 2.022 -9.719 1.00 63.97 114 GLY A O 1
ATOM 837 N N . SER A 1 115 ? -10.555 2.341 -8.064 1.00 72.94 115 SER A N 1
ATOM 838 C CA . SER A 1 115 ? -9.829 1.525 -7.084 1.00 72.94 115 SER A CA 1
ATOM 839 C C . SER A 1 115 ? -9.746 0.064 -7.536 1.00 72.94 115 SER A C 1
ATOM 841 O O . SER A 1 115 ? -10.745 -0.552 -7.900 1.00 72.94 115 SER A O 1
ATOM 843 N N . ARG A 1 116 ? -8.535 -0.501 -7.486 1.00 83.12 116 ARG A N 1
ATOM 844 C CA . ARG A 1 116 ? -8.236 -1.908 -7.817 1.00 83.12 116 ARG A CA 1
ATOM 845 C C . ARG A 1 116 ? -8.258 -2.794 -6.569 1.00 83.12 116 ARG A C 1
ATOM 847 O O . ARG A 1 116 ? -7.416 -3.683 -6.425 1.00 83.12 116 ARG A O 1
ATOM 854 N N . HIS A 1 117 ? -9.123 -2.452 -5.619 1.00 91.19 117 HIS A N 1
ATOM 855 C CA . HIS A 1 117 ? -9.251 -3.132 -4.340 1.00 91.19 117 HIS A CA 1
ATOM 856 C C . HIS A 1 117 ? -10.703 -3.465 -4.047 1.00 91.19 117 HIS A C 1
ATOM 858 O O . HIS A 1 117 ? -11.599 -2.654 -4.276 1.00 91.19 117 HIS A O 1
ATOM 864 N N . PHE A 1 118 ? -10.908 -4.643 -3.461 1.00 93.88 118 PHE A N 1
ATOM 865 C CA . PHE A 1 118 ? -12.226 -5.112 -3.059 1.00 93.88 118 PHE A CA 1
ATOM 866 C C . PHE A 1 118 ? -12.860 -4.181 -2.009 1.00 93.88 118 PHE A C 1
ATOM 868 O O . PHE A 1 118 ? -14.039 -3.841 -2.095 1.00 93.88 118 PHE A O 1
ATOM 875 N N . VAL A 1 119 ? -12.051 -3.695 -1.059 1.00 93.62 119 VAL A N 1
ATOM 876 C CA . VAL A 1 119 ? -12.397 -2.549 -0.206 1.00 93.62 119 VAL A CA 1
ATOM 877 C C . VAL A 1 119 ? -11.811 -1.290 -0.840 1.00 93.62 119 VAL A C 1
ATOM 879 O O . VAL A 1 119 ? -10.611 -1.040 -0.736 1.00 93.62 119 VAL A O 1
ATOM 882 N N . ALA A 1 120 ? -12.656 -0.516 -1.518 1.00 89.62 120 ALA A N 1
ATOM 883 C CA . ALA A 1 120 ? -12.208 0.609 -2.334 1.00 89.62 120 ALA A CA 1
ATOM 884 C C . ALA A 1 120 ? -11.777 1.836 -1.512 1.00 89.62 120 ALA A C 1
ATOM 886 O O . ALA A 1 120 ? -10.798 2.491 -1.873 1.00 89.62 120 ALA A O 1
ATOM 887 N N . ASP A 1 121 ? -12.489 2.140 -0.420 1.00 91.44 121 ASP A N 1
ATOM 888 C CA . ASP A 1 121 ? -12.230 3.322 0.406 1.00 91.44 121 ASP A CA 1
ATOM 889 C C . ASP A 1 121 ? -10.855 3.249 1.107 1.00 91.44 121 ASP A C 1
ATOM 891 O O . ASP A 1 121 ? -10.593 2.295 1.851 1.00 91.44 121 ASP A O 1
ATOM 895 N N . PRO A 1 122 ? -9.967 4.247 0.916 1.00 90.00 122 PRO A N 1
ATOM 896 C CA . PRO A 1 122 ? -8.607 4.198 1.448 1.00 90.00 122 PRO A CA 1
ATOM 897 C C . PRO A 1 122 ? -8.523 4.182 2.977 1.00 90.00 122 PRO A C 1
ATOM 899 O O . PRO A 1 122 ? -7.631 3.528 3.523 1.00 90.00 122 PRO A O 1
ATOM 902 N N . LEU A 1 123 ? -9.424 4.886 3.673 1.00 92.69 123 LEU A N 1
ATOM 903 C CA . LEU A 1 123 ? -9.409 4.960 5.134 1.00 92.69 123 LEU A CA 1
ATOM 904 C C . LEU A 1 123 ? -9.879 3.643 5.728 1.00 92.69 123 LEU A C 1
ATOM 906 O O . LEU A 1 123 ? -9.193 3.073 6.578 1.00 92.69 123 LEU A O 1
ATOM 910 N N . LEU A 1 124 ? -11.024 3.150 5.254 1.00 94.50 124 LEU A N 1
ATOM 911 C CA . LEU A 1 124 ? -11.571 1.881 5.704 1.00 94.50 124 LEU A CA 1
ATOM 912 C C . LEU A 1 124 ? -10.583 0.749 5.426 1.00 94.50 124 LEU A C 1
ATOM 914 O O . LEU A 1 124 ? -10.273 -0.028 6.328 1.00 94.50 124 LEU A O 1
ATOM 918 N N . ARG A 1 125 ? -10.015 0.692 4.215 1.00 94.62 125 ARG A N 1
ATOM 919 C CA . ARG A 1 125 ? -9.006 -0.313 3.872 1.00 94.62 125 ARG A CA 1
ATOM 920 C C . ARG A 1 125 ? -7.777 -0.214 4.776 1.00 94.62 125 ARG A C 1
ATOM 922 O O . ARG A 1 125 ? -7.307 -1.241 5.254 1.00 94.62 125 ARG A O 1
ATOM 929 N N . ALA A 1 126 ? -7.269 0.988 5.054 1.00 94.50 126 ALA A N 1
ATOM 930 C CA . ALA A 1 126 ? -6.121 1.162 5.944 1.00 94.50 126 ALA A CA 1
ATOM 931 C C . ALA A 1 126 ? -6.406 0.681 7.379 1.00 94.50 126 ALA A C 1
ATOM 933 O O . ALA A 1 126 ? -5.549 0.032 7.977 1.00 94.50 126 ALA A O 1
ATOM 934 N N . LEU A 1 127 ? -7.602 0.947 7.917 1.00 95.19 127 LEU A N 1
ATOM 935 C CA . LEU A 1 127 ? -8.021 0.483 9.246 1.00 95.19 127 LEU A CA 1
ATOM 936 C C . LEU A 1 127 ? -8.227 -1.037 9.294 1.00 95.19 127 LEU A C 1
ATOM 938 O O . LEU A 1 127 ? -7.820 -1.687 10.254 1.00 95.19 127 LEU A O 1
ATOM 942 N N . LEU A 1 128 ? -8.811 -1.619 8.248 1.00 96.06 128 LEU A N 1
ATOM 943 C CA . LEU A 1 128 ? -9.001 -3.065 8.131 1.00 96.06 128 LEU A CA 1
ATOM 944 C C . LEU A 1 128 ? -7.668 -3.809 7.986 1.00 96.06 128 LEU A C 1
ATOM 946 O O . LEU A 1 128 ? -7.470 -4.830 8.637 1.00 96.06 128 LEU A O 1
ATOM 950 N N . LEU A 1 129 ? -6.724 -3.274 7.206 1.00 95.19 129 LEU A N 1
ATOM 951 C CA . LEU A 1 129 ? -5.370 -3.824 7.093 1.00 95.19 129 LEU A CA 1
ATOM 952 C C . LEU A 1 129 ? -4.555 -3.630 8.376 1.00 95.19 129 LEU A C 1
ATOM 954 O O . LEU A 1 129 ? -3.764 -4.503 8.727 1.00 95.19 129 LEU A O 1
ATOM 958 N N . HIS A 1 130 ? -4.751 -2.517 9.092 1.00 92.88 130 HIS A N 1
ATOM 959 C CA . HIS A 1 130 ? -4.190 -2.318 10.432 1.00 92.88 130 HIS A CA 1
ATOM 960 C C . HIS A 1 130 ? -4.694 -3.400 11.387 1.00 92.88 130 HIS A C 1
ATOM 962 O O . HIS A 1 130 ? -3.886 -4.079 12.020 1.00 92.88 130 HIS A O 1
ATOM 968 N N . ARG A 1 131 ? -6.012 -3.629 11.411 1.00 92.25 131 ARG A N 1
ATOM 969 C CA . ARG A 1 131 ? -6.618 -4.701 12.198 1.00 92.25 131 ARG A CA 1
ATOM 970 C C . ARG A 1 131 ? -6.054 -6.064 11.810 1.00 92.25 131 ARG A C 1
ATOM 972 O O . ARG A 1 131 ? -5.590 -6.755 12.701 1.00 92.25 131 ARG A O 1
ATOM 979 N N . LEU A 1 132 ? -6.060 -6.425 10.524 1.00 93.50 132 LEU A N 1
ATOM 980 C CA . LEU A 1 132 ? -5.532 -7.705 10.032 1.00 93.50 132 LEU A CA 1
ATOM 981 C C . LEU A 1 132 ? -4.087 -7.927 10.486 1.00 93.50 132 LEU A C 1
ATOM 983 O O . LEU A 1 132 ? -3.706 -9.028 10.874 1.00 93.50 132 LEU A O 1
ATOM 987 N N . ARG A 1 133 ? -3.270 -6.870 10.433 1.00 89.81 133 ARG A N 1
ATOM 988 C CA . ARG A 1 133 ? -1.871 -6.936 10.844 1.00 89.81 133 ARG A CA 1
ATOM 989 C C . ARG A 1 133 ? -1.728 -7.286 12.314 1.00 89.81 133 ARG A C 1
ATOM 991 O O . ARG A 1 133 ? -0.904 -8.124 12.644 1.00 89.81 133 ARG A O 1
ATOM 998 N N . PHE A 1 134 ? -2.519 -6.663 13.177 1.00 86.56 134 PHE A N 1
ATOM 999 C CA . PHE A 1 134 ? -2.392 -6.817 14.626 1.00 86.56 134 PHE A CA 1
ATOM 1000 C C . PHE A 1 134 ? -3.508 -7.661 15.251 1.00 86.56 134 PHE A C 1
ATOM 1002 O O . PHE A 1 134 ? -3.756 -7.557 16.452 1.00 86.56 134 PHE A O 1
ATOM 1009 N N . GLU A 1 135 ? -4.191 -8.479 14.448 1.00 81.25 135 GLU A N 1
ATOM 1010 C CA . GLU A 1 135 ? -5.299 -9.332 14.891 1.00 81.25 135 GLU A CA 1
ATOM 1011 C C . GLU A 1 135 ? -4.826 -10.370 15.914 1.00 81.25 135 GLU A C 1
ATOM 1013 O O . GLU A 1 135 ? -5.507 -10.607 16.908 1.00 81.25 135 GLU A O 1
ATOM 1018 N N . ASP A 1 136 ? -3.609 -10.887 15.730 1.00 74.00 136 ASP A N 1
ATOM 1019 C CA . ASP A 1 136 ? -2.949 -11.828 16.643 1.00 74.00 136 ASP A CA 1
ATOM 1020 C C . ASP A 1 136 ? -2.318 -11.136 17.880 1.00 74.00 136 ASP A C 1
ATOM 1022 O O . ASP A 1 136 ? -1.580 -11.762 18.643 1.00 74.00 136 ASP A O 1
ATOM 1026 N N . GLY A 1 137 ? -2.568 -9.835 18.086 1.00 67.25 137 GLY A N 1
ATOM 1027 C CA . GLY A 1 137 ? -1.974 -9.035 19.162 1.00 67.25 137 GLY A CA 1
ATOM 1028 C C . GLY A 1 137 ? -0.492 -8.713 18.934 1.00 67.25 137 GLY A C 1
ATOM 1029 O O . GLY A 1 137 ? -0.062 -8.491 17.804 1.00 67.25 137 GLY A O 1
ATOM 1030 N N . ASP A 1 138 ? 0.294 -8.686 20.017 1.00 55.56 138 ASP A N 1
ATOM 1031 C CA . ASP A 1 138 ? 1.750 -8.451 19.980 1.00 55.56 138 ASP A CA 1
ATOM 1032 C C . ASP A 1 138 ? 2.548 -9.747 19.699 1.00 55.56 138 ASP A C 1
ATOM 1034 O O . ASP A 1 138 ? 3.756 -9.818 19.935 1.00 55.56 138 ASP A O 1
ATOM 1038 N N . HIS A 1 139 ? 1.889 -10.809 19.214 1.00 55.50 139 HIS A N 1
ATOM 1039 C CA . HIS A 1 139 ? 2.562 -12.063 18.893 1.00 55.50 139 HIS A CA 1
ATOM 1040 C C . HIS A 1 139 ? 3.543 -11.825 17.725 1.00 55.50 139 HIS A C 1
ATOM 1042 O O . HIS A 1 139 ? 3.120 -11.346 16.670 1.00 55.50 139 HIS A O 1
ATOM 1048 N N . PRO A 1 140 ? 4.837 -12.193 17.841 1.00 53.91 140 PRO A N 1
ATOM 1049 C CA . PRO A 1 140 ? 5.897 -11.807 16.891 1.00 53.91 140 PRO A CA 1
ATOM 1050 C C . PRO A 1 140 ? 5.807 -12.419 15.478 1.00 53.91 140 PRO A C 1
ATOM 1052 O O . PRO A 1 140 ? 6.815 -12.520 14.787 1.00 53.91 140 PRO A O 1
ATOM 1055 N N . ARG A 1 141 ? 4.638 -12.891 15.029 1.00 57.62 141 ARG A N 1
ATOM 1056 C CA . ARG A 1 141 ? 4.508 -13.623 13.762 1.00 57.62 141 ARG A CA 1
ATOM 1057 C C . ARG A 1 141 ? 3.555 -13.033 12.740 1.00 57.62 141 ARG A C 1
ATOM 1059 O O . ARG A 1 141 ? 3.549 -13.582 11.643 1.00 57.62 141 ARG A O 1
ATOM 1066 N N . TYR A 1 142 ? 2.798 -11.970 13.050 1.00 76.00 142 TYR A N 1
ATOM 1067 C CA . TYR A 1 142 ? 1.838 -11.364 12.108 1.00 76.00 142 TYR A CA 1
ATOM 1068 C C . TYR A 1 142 ? 1.125 -12.450 11.274 1.00 76.00 142 TYR A C 1
ATOM 1070 O O . TYR A 1 142 ? 1.140 -12.426 10.042 1.00 76.00 142 TYR A O 1
ATOM 1078 N N . ALA A 1 143 ? 0.654 -13.514 11.935 1.00 85.81 143 ALA A N 1
ATOM 1079 C CA . ALA A 1 143 ? 0.433 -14.798 11.277 1.00 85.81 143 ALA A CA 1
ATOM 1080 C C . ALA A 1 143 ? -0.782 -14.719 10.351 1.00 85.81 143 ALA A C 1
ATOM 1082 O O . ALA A 1 143 ? -0.737 -15.234 9.232 1.00 85.81 143 ALA A O 1
ATOM 1083 N N . ALA A 1 144 ? -1.827 -14.006 10.780 1.00 89.69 144 ALA A N 1
ATOM 1084 C CA . ALA A 1 144 ? -2.978 -13.671 9.953 1.00 89.69 144 ALA A CA 1
ATOM 1085 C C . ALA A 1 144 ? -2.564 -12.889 8.694 1.00 89.69 144 ALA A C 1
ATOM 1087 O O . ALA A 1 144 ? -2.885 -13.308 7.579 1.00 89.69 144 ALA A O 1
ATOM 1088 N N . TRP A 1 145 ? -1.781 -11.818 8.859 1.00 93.31 145 TRP A N 1
ATOM 1089 C CA . TRP A 1 145 ? -1.226 -11.022 7.759 1.00 93.31 145 TRP A CA 1
ATOM 1090 C C . TRP A 1 145 ? -0.453 -11.882 6.758 1.00 93.31 145 TRP A C 1
ATOM 1092 O O . TRP A 1 145 ? -0.757 -11.897 5.564 1.00 93.31 145 TRP A O 1
ATOM 1102 N N . HIS A 1 146 ? 0.524 -12.643 7.252 1.00 93.56 146 HIS A N 1
ATOM 1103 C CA . HIS A 1 146 ? 1.393 -13.452 6.412 1.00 93.56 146 HIS A CA 1
ATOM 1104 C C . HIS A 1 146 ? 0.601 -14.554 5.697 1.00 93.56 146 HIS A C 1
ATOM 1106 O O . HIS A 1 146 ? 0.828 -14.816 4.518 1.00 93.56 146 HIS A O 1
ATOM 1112 N N . ALA A 1 147 ? -0.371 -15.177 6.368 1.00 94.19 147 ALA A N 1
ATOM 1113 C CA . ALA A 1 147 ? -1.218 -16.197 5.762 1.00 94.19 147 ALA A CA 1
ATOM 1114 C C . ALA A 1 147 ? -2.141 -15.633 4.671 1.00 94.19 147 ALA A C 1
ATOM 1116 O O . ALA A 1 147 ? -2.316 -16.279 3.636 1.00 94.19 147 ALA A O 1
ATOM 1117 N N . VAL A 1 148 ? -2.709 -14.439 4.867 1.00 96.75 148 VAL A N 1
ATOM 1118 C CA . VAL A 1 148 ? -3.535 -13.754 3.859 1.00 96.75 148 VAL A CA 1
ATOM 1119 C C . VAL A 1 148 ? -2.707 -13.418 2.622 1.00 96.75 148 VAL A C 1
ATOM 1121 O O . VAL A 1 148 ? -3.070 -13.813 1.512 1.00 96.75 148 VAL A O 1
ATOM 1124 N N . HIS A 1 149 ? -1.560 -12.762 2.802 1.00 97.00 149 HIS A N 1
ATOM 1125 C CA . HIS A 1 149 ? -0.716 -12.366 1.677 1.00 97.00 149 HIS A CA 1
ATOM 1126 C C . HIS A 1 149 ? -0.076 -13.567 0.964 1.00 97.00 149 HIS A C 1
ATOM 1128 O O . HIS A 1 149 ? -0.011 -13.560 -0.261 1.00 97.00 149 HIS A O 1
ATOM 1134 N N . GLU A 1 150 ? 0.300 -14.640 1.669 1.00 97.12 150 GLU A N 1
ATOM 1135 C CA . GLU A 1 150 ? 0.755 -15.885 1.024 1.00 97.12 150 GLU A CA 1
ATOM 1136 C C . GLU A 1 150 ? -0.359 -16.598 0.252 1.00 97.12 150 GLU A C 1
ATOM 1138 O O . GLU A 1 150 ? -0.107 -17.181 -0.801 1.00 97.12 150 GLU A O 1
ATOM 1143 N N . THR A 1 151 ? -1.599 -16.557 0.745 1.00 98.06 151 THR A N 1
ATOM 1144 C CA . THR A 1 151 ? -2.745 -17.138 0.029 1.00 98.06 151 THR A CA 1
ATOM 1145 C C . THR A 1 151 ? -2.958 -16.425 -1.304 1.00 98.06 151 THR A C 1
ATOM 1147 O O . THR A 1 151 ? -3.029 -17.081 -2.342 1.00 98.06 151 THR A O 1
ATOM 1150 N N . LEU A 1 152 ? -2.980 -15.088 -1.295 1.00 98.00 152 LEU A N 1
ATOM 1151 C CA . LEU A 1 152 ? -3.121 -14.300 -2.521 1.00 98.00 152 LEU A CA 1
ATOM 1152 C C . LEU A 1 152 ? -1.905 -14.438 -3.440 1.00 98.00 152 LEU A C 1
ATOM 1154 O O . LEU A 1 152 ? -2.060 -14.629 -4.642 1.00 98.00 152 LEU A O 1
ATOM 1158 N N . ARG A 1 153 ? -0.691 -14.438 -2.885 1.00 97.06 153 ARG A N 1
ATOM 1159 C CA . ARG A 1 153 ? 0.535 -14.683 -3.650 1.00 97.06 153 ARG A CA 1
ATOM 1160 C C . ARG A 1 153 ? 0.482 -16.014 -4.406 1.00 97.06 153 ARG A C 1
ATOM 1162 O O . ARG A 1 153 ? 0.835 -16.046 -5.578 1.00 97.06 153 ARG A O 1
ATOM 1169 N N . ARG A 1 154 ? 0.023 -17.100 -3.766 1.00 97.19 154 ARG A N 1
ATOM 1170 C CA . ARG A 1 154 ? -0.151 -18.412 -4.422 1.00 97.19 154 ARG A CA 1
ATOM 1171 C C . ARG A 1 154 ? -1.245 -18.389 -5.486 1.00 97.19 154 ARG A C 1
ATOM 1173 O O . ARG A 1 154 ? -1.069 -19.013 -6.527 1.00 97.19 154 ARG A O 1
ATOM 1180 N N . HIS A 1 155 ? -2.343 -17.676 -5.239 1.00 97.06 155 HIS A N 1
ATOM 1181 C CA . HIS A 1 155 ? -3.443 -17.536 -6.194 1.00 97.06 155 HIS A CA 1
ATOM 1182 C C . HIS A 1 155 ? -2.995 -16.898 -7.515 1.00 97.06 155 HIS A C 1
ATOM 1184 O O . HIS A 1 155 ? -3.343 -17.405 -8.576 1.00 97.06 155 HIS A O 1
ATOM 1190 N N . TYR A 1 156 ? -2.142 -15.870 -7.468 1.00 96.00 156 TYR A N 1
ATOM 1191 C CA . TYR A 1 156 ? -1.601 -15.223 -8.673 1.00 96.00 156 TYR A CA 1
ATOM 1192 C C . TYR A 1 156 ? -0.479 -16.011 -9.376 1.00 96.00 156 TYR A C 1
ATOM 1194 O O . TYR A 1 156 ? 0.110 -15.517 -10.341 1.00 96.00 156 TYR A O 1
ATOM 1202 N N . GLY A 1 157 ? -0.201 -17.237 -8.926 1.00 93.69 157 GLY A N 1
ATOM 1203 C CA . GLY A 1 157 ? 0.722 -18.165 -9.568 1.00 93.69 157 GLY A CA 1
ATOM 1204 C C . GLY A 1 157 ? 2.208 -17.909 -9.272 1.00 93.69 157 GLY A C 1
ATOM 1205 O O . GLY A 1 157 ? 2.576 -17.020 -8.503 1.00 93.69 157 GLY A O 1
ATOM 1206 N N . PRO A 1 158 ? 3.104 -18.727 -9.855 1.00 90.38 158 PRO A N 1
ATOM 1207 C CA . PRO A 1 158 ? 4.536 -18.671 -9.558 1.00 90.38 158 PRO A CA 1
ATOM 1208 C C . PRO A 1 158 ? 5.277 -17.532 -10.278 1.00 90.38 158 PRO A C 1
ATOM 1210 O O . PRO A 1 158 ? 6.329 -17.111 -9.798 1.00 90.38 158 PRO A O 1
ATOM 1213 N N . GLY A 1 159 ? 4.751 -17.046 -11.409 1.00 88.94 159 GLY A N 1
ATOM 1214 C CA . GLY A 1 159 ? 5.388 -16.018 -12.239 1.00 88.94 159 GLY A CA 1
ATOM 1215 C C . GLY A 1 159 ? 5.223 -14.590 -11.692 1.00 88.94 159 GLY A C 1
ATOM 1216 O O . GLY A 1 159 ? 4.267 -14.321 -10.965 1.00 88.94 159 GLY A O 1
ATOM 1217 N N . PRO A 1 160 ? 6.120 -13.649 -12.048 1.00 88.94 160 PRO A N 1
ATOM 1218 C CA . PRO A 1 160 ? 6.126 -12.287 -11.511 1.00 88.94 160 PRO A CA 1
ATOM 1219 C C . PRO A 1 160 ? 5.028 -11.413 -12.145 1.00 88.94 160 PRO A C 1
ATOM 1221 O O . PRO A 1 160 ? 5.288 -10.561 -12.994 1.00 88.94 160 PRO A O 1
ATOM 1224 N N . SER A 1 161 ? 3.775 -11.622 -11.739 1.00 94.06 161 SER A N 1
ATOM 1225 C CA . SER A 1 161 ? 2.669 -10.719 -12.072 1.00 94.06 161 SER A CA 1
ATOM 1226 C C . SER A 1 161 ? 2.663 -9.497 -11.138 1.00 94.06 161 SER A C 1
ATOM 1228 O O . SER A 1 161 ? 3.097 -9.610 -9.988 1.00 94.06 161 SER A O 1
ATOM 1230 N N . PRO A 1 162 ? 2.140 -8.327 -11.564 1.00 94.62 162 PRO A N 1
ATOM 1231 C CA . PRO A 1 162 ? 2.055 -7.152 -10.693 1.00 94.62 162 PRO A CA 1
ATOM 1232 C C . PRO A 1 162 ? 1.326 -7.441 -9.374 1.00 94.62 162 PRO A C 1
ATOM 1234 O O . PRO A 1 162 ? 1.751 -6.969 -8.323 1.00 94.62 162 PRO A O 1
ATOM 1237 N N . TYR A 1 163 ? 0.265 -8.253 -9.417 1.00 95.75 163 TYR A N 1
ATOM 1238 C CA . TYR A 1 163 ? -0.498 -8.668 -8.238 1.00 95.75 163 TYR A CA 1
ATOM 1239 C C . TYR A 1 163 ? 0.324 -9.553 -7.295 1.00 95.75 163 TYR A C 1
ATOM 1241 O O . TYR A 1 163 ? 0.359 -9.299 -6.093 1.00 95.75 163 TYR A O 1
ATOM 1249 N N . ARG A 1 164 ? 1.065 -10.540 -7.819 1.00 96.62 164 ARG A N 1
ATOM 1250 C CA . ARG A 1 164 ? 1.975 -11.354 -6.998 1.00 96.62 164 ARG A CA 1
ATOM 1251 C C . ARG A 1 164 ? 3.033 -10.483 -6.320 1.00 96.62 164 ARG A C 1
ATOM 1253 O O . ARG A 1 164 ? 3.194 -10.574 -5.107 1.00 96.62 164 ARG A O 1
ATOM 1260 N N . LEU A 1 165 ? 3.690 -9.609 -7.085 1.00 97.69 165 LEU A N 1
ATOM 1261 C CA . LEU A 1 165 ? 4.739 -8.717 -6.582 1.00 97.69 165 LEU A CA 1
ATOM 1262 C C . LEU A 1 165 ? 4.211 -7.733 -5.527 1.00 97.69 165 LEU A C 1
ATOM 1264 O O . LEU A 1 165 ? 4.906 -7.439 -4.559 1.00 97.69 165 LEU A O 1
ATOM 1268 N N . HIS A 1 166 ? 2.968 -7.262 -5.665 1.00 97.38 166 HIS A N 1
ATOM 1269 C CA . HIS A 1 166 ? 2.296 -6.468 -4.633 1.00 97.38 166 HIS A CA 1
ATOM 1270 C C . HIS A 1 166 ? 2.188 -7.246 -3.309 1.00 97.38 166 HIS A C 1
ATOM 1272 O O . HIS A 1 166 ? 2.466 -6.704 -2.238 1.00 97.38 166 HIS A O 1
ATOM 1278 N N . HIS A 1 167 ? 1.828 -8.533 -3.357 1.00 97.25 167 HIS A N 1
ATOM 1279 C CA . HIS A 1 167 ? 1.789 -9.367 -2.153 1.00 97.25 167 HIS A CA 1
ATOM 1280 C C . HIS A 1 167 ? 3.182 -9.744 -1.635 1.00 97.25 167 HIS A C 1
ATOM 1282 O O . HIS A 1 167 ? 3.338 -9.832 -0.420 1.00 97.25 167 HIS A O 1
ATOM 1288 N N . ASP A 1 168 ? 4.194 -9.896 -2.496 1.00 96.88 168 ASP A N 1
ATOM 1289 C CA . ASP A 1 168 ? 5.591 -10.052 -2.064 1.00 96.88 168 ASP A CA 1
ATOM 1290 C C . ASP A 1 168 ? 6.056 -8.839 -1.251 1.00 96.88 168 ASP A C 1
ATOM 1292 O O . ASP A 1 168 ? 6.541 -9.007 -0.130 1.00 96.88 168 ASP A O 1
ATOM 1296 N N . LEU A 1 169 ? 5.809 -7.619 -1.742 1.00 96.62 169 LEU A N 1
ATOM 1297 C CA . LEU A 1 169 ? 6.140 -6.395 -1.005 1.00 96.62 169 LEU A CA 1
ATOM 1298 C C . LEU A 1 169 ? 5.399 -6.318 0.328 1.00 96.62 169 LEU A C 1
ATOM 1300 O O . LEU A 1 169 ? 5.989 -5.976 1.351 1.00 96.62 169 LEU A O 1
ATOM 1304 N N . ALA A 1 170 ? 4.117 -6.673 0.351 1.00 96.19 170 ALA A N 1
ATOM 1305 C CA . ALA A 1 170 ? 3.353 -6.711 1.593 1.00 96.19 170 ALA A CA 1
ATOM 1306 C C . ALA A 1 170 ? 3.876 -7.760 2.596 1.00 96.19 170 ALA A C 1
ATOM 1308 O O . ALA A 1 170 ? 3.640 -7.627 3.794 1.00 96.19 170 ALA A O 1
ATOM 1309 N N . LEU A 1 171 ? 4.613 -8.775 2.134 1.00 94.38 171 LEU A N 1
ATOM 1310 C CA . LEU A 1 171 ? 5.351 -9.737 2.963 1.00 94.38 171 LEU A CA 1
ATOM 1311 C C . LEU A 1 171 ? 6.782 -9.273 3.296 1.00 94.38 171 LEU A C 1
ATOM 1313 O O . LEU A 1 171 ? 7.505 -9.989 3.983 1.00 94.38 171 LEU A O 1
ATOM 1317 N N . GLY A 1 172 ? 7.201 -8.100 2.817 1.00 92.75 172 GLY A N 1
ATOM 1318 C CA . GLY A 1 172 ? 8.541 -7.545 3.020 1.00 92.75 172 GLY A CA 1
ATOM 1319 C C . GLY A 1 172 ? 9.591 -8.054 2.030 1.00 92.75 172 GLY A C 1
ATOM 1320 O O . GLY A 1 172 ? 10.768 -7.761 2.204 1.00 92.75 172 GLY A O 1
ATOM 1321 N N . ARG A 1 173 ? 9.182 -8.795 0.994 1.00 93.19 173 ARG A N 1
ATOM 1322 C CA . ARG A 1 173 ? 10.061 -9.345 -0.048 1.00 93.19 173 ARG A CA 1
ATOM 1323 C C . ARG A 1 173 ? 10.089 -8.391 -1.232 1.00 93.19 173 ARG A C 1
ATOM 1325 O O . ARG A 1 173 ? 9.050 -8.090 -1.812 1.00 93.19 173 ARG A O 1
ATOM 1332 N N . THR A 1 174 ? 11.266 -7.905 -1.598 1.00 94.19 174 THR A N 1
ATOM 1333 C CA . THR A 1 174 ? 11.415 -6.844 -2.614 1.00 94.19 174 THR A CA 1
ATOM 1334 C C . THR A 1 174 ? 12.214 -7.278 -3.834 1.00 94.19 174 THR A C 1
ATOM 1336 O O . THR A 1 174 ? 12.131 -6.658 -4.893 1.00 94.19 174 THR A O 1
ATOM 1339 N N . GLU A 1 175 ? 12.943 -8.375 -3.706 1.00 92.19 175 GLU A N 1
ATOM 1340 C CA . GLU A 1 175 ? 13.976 -8.841 -4.618 1.00 92.19 175 GLU A CA 1
ATOM 1341 C C . GLU A 1 175 ? 13.364 -9.205 -5.975 1.00 92.19 175 GLU A C 1
ATOM 1343 O O . GLU A 1 175 ? 13.796 -8.691 -7.008 1.00 92.19 175 GLU A O 1
ATOM 1348 N N . ASP A 1 176 ? 12.280 -9.989 -5.963 1.00 93.88 176 ASP A N 1
ATOM 1349 C CA . ASP A 1 176 ? 11.520 -10.361 -7.162 1.00 93.88 176 ASP A CA 1
ATOM 1350 C C . ASP A 1 176 ? 10.958 -9.126 -7.886 1.00 93.88 176 ASP A C 1
ATOM 1352 O O . ASP A 1 176 ? 10.937 -9.078 -9.118 1.00 93.88 176 ASP A O 1
ATOM 1356 N N . ALA A 1 177 ? 10.527 -8.101 -7.142 1.00 96.38 177 ALA A N 1
ATOM 1357 C CA . ALA A 1 177 ? 9.968 -6.886 -7.727 1.00 96.38 177 ALA A CA 1
ATOM 1358 C C . ALA A 1 177 ? 11.047 -6.042 -8.411 1.00 96.38 177 ALA A C 1
ATOM 1360 O O . ALA A 1 177 ? 10.856 -5.619 -9.551 1.00 96.38 177 ALA A O 1
ATOM 1361 N N . VAL A 1 178 ? 12.197 -5.838 -7.760 1.00 96.81 178 VAL A N 1
ATOM 1362 C CA . VAL A 1 178 ? 13.334 -5.122 -8.361 1.00 96.81 178 VAL A CA 1
ATOM 1363 C C . VAL A 1 178 ? 13.872 -5.891 -9.568 1.00 96.81 178 VAL A C 1
ATOM 1365 O O . VAL A 1 178 ? 14.132 -5.291 -10.612 1.00 96.81 178 VAL A O 1
ATOM 1368 N N . ALA A 1 179 ? 13.997 -7.218 -9.468 1.00 95.38 179 ALA A N 1
ATOM 1369 C CA . ALA A 1 179 ? 14.431 -8.062 -10.575 1.00 95.38 179 ALA A CA 1
ATOM 1370 C C . ALA A 1 179 ? 13.472 -7.970 -11.770 1.00 95.38 179 ALA A C 1
ATOM 1372 O O . ALA A 1 179 ? 13.926 -7.763 -12.895 1.00 95.38 179 ALA A O 1
ATOM 1373 N N . HIS A 1 180 ? 12.160 -8.053 -11.531 1.00 96.12 180 HIS A N 1
ATOM 1374 C CA . HIS A 1 180 ? 11.155 -7.924 -12.583 1.00 96.12 180 HIS A CA 1
ATOM 1375 C C . HIS A 1 180 ? 11.168 -6.533 -13.227 1.00 96.12 180 HIS A C 1
ATOM 1377 O O . HIS A 1 180 ? 11.193 -6.433 -14.452 1.00 96.12 180 HIS A O 1
ATOM 1383 N N . LEU A 1 181 ? 11.221 -5.462 -12.425 1.00 97.12 181 LEU A N 1
ATOM 1384 C CA . LEU A 1 181 ? 11.310 -4.089 -12.932 1.00 97.12 181 LEU A CA 1
ATOM 1385 C C . LEU A 1 181 ? 12.568 -3.874 -13.776 1.00 97.12 181 LEU A C 1
ATOM 1387 O O . LEU A 1 181 ? 12.493 -3.184 -14.788 1.00 97.12 181 LEU A O 1
ATOM 1391 N N . ARG A 1 182 ? 13.700 -4.475 -13.390 1.00 96.31 182 ARG A N 1
ATOM 1392 C CA . ARG A 1 182 ? 14.960 -4.421 -14.144 1.00 96.31 182 ARG A CA 1
ATOM 1393 C C . ARG A 1 182 ? 14.855 -5.145 -15.476 1.00 96.31 182 ARG A C 1
ATOM 1395 O O . ARG A 1 182 ? 15.269 -4.592 -16.487 1.00 96.31 182 ARG A O 1
ATOM 1402 N N . THR A 1 183 ? 14.318 -6.362 -15.480 1.00 95.50 183 THR A N 1
ATOM 1403 C CA . THR A 1 183 ? 14.177 -7.156 -16.707 1.00 95.50 183 THR A CA 1
ATOM 1404 C C . THR A 1 183 ? 13.200 -6.513 -17.689 1.00 95.50 183 THR A C 1
ATOM 1406 O O . THR A 1 183 ? 13.470 -6.532 -18.882 1.00 95.50 183 THR A O 1
ATOM 1409 N N . ALA A 1 184 ? 12.119 -5.899 -17.197 1.00 95.25 184 ALA A N 1
ATOM 1410 C CA . ALA A 1 184 ? 11.139 -5.203 -18.032 1.00 95.25 184 ALA A CA 1
ATOM 1411 C C . ALA A 1 184 ? 11.570 -3.779 -18.436 1.00 95.25 184 ALA A C 1
ATOM 1413 O O . ALA A 1 184 ? 10.932 -3.165 -19.282 1.00 95.25 184 ALA A O 1
ATOM 1414 N N . PHE A 1 185 ? 12.627 -3.220 -17.832 1.00 95.69 185 PHE A N 1
ATOM 1415 C CA . PHE A 1 185 ? 13.047 -1.837 -18.083 1.00 95.69 185 PHE A CA 1
ATOM 1416 C C . PHE A 1 185 ? 13.418 -1.531 -19.545 1.00 95.69 185 PHE A C 1
ATOM 1418 O O . PHE A 1 185 ? 13.145 -0.418 -19.963 1.00 95.69 185 PHE A O 1
ATOM 1425 N N . PRO A 1 186 ? 14.030 -2.435 -20.335 1.00 94.06 186 PRO A N 1
ATOM 1426 C CA . PRO A 1 186 ? 14.342 -2.150 -21.738 1.00 94.06 186 PRO A CA 1
ATOM 1427 C C . PRO A 1 186 ? 13.125 -2.175 -22.677 1.00 94.06 186 PRO A C 1
ATOM 1429 O O . PRO A 1 186 ? 13.271 -1.858 -23.859 1.00 94.06 186 PRO A O 1
ATOM 1432 N N . GLU A 1 187 ? 11.957 -2.619 -22.204 1.00 94.06 187 GLU A N 1
ATOM 1433 C CA . GLU A 1 187 ? 10.765 -2.774 -23.039 1.00 94.06 187 GLU A CA 1
ATOM 1434 C C . GLU A 1 187 ? 10.199 -1.406 -23.479 1.00 94.06 187 GLU A C 1
ATOM 1436 O O . GLU A 1 187 ? 10.276 -0.431 -22.734 1.00 94.06 187 GLU A O 1
ATOM 1441 N N . PRO A 1 188 ? 9.582 -1.294 -24.672 1.00 90.75 188 PRO A N 1
ATOM 1442 C CA . PRO A 1 188 ? 9.087 -0.006 -25.171 1.00 90.75 188 PRO A CA 1
ATOM 1443 C C . PRO A 1 188 ? 7.963 0.631 -24.335 1.00 90.75 188 PRO A C 1
ATOM 1445 O O . PRO A 1 188 ? 7.788 1.850 -24.382 1.00 90.75 188 PRO A O 1
ATOM 1448 N N . ASP A 1 189 ? 7.190 -0.169 -23.593 1.00 92.94 189 ASP A N 1
ATOM 1449 C CA . ASP A 1 189 ? 6.028 0.288 -22.822 1.00 92.94 189 ASP A CA 1
ATOM 1450 C C . ASP A 1 189 ? 6.420 0.899 -21.464 1.00 92.94 189 ASP A C 1
ATOM 1452 O O . ASP A 1 189 ? 6.203 0.340 -20.385 1.00 92.94 189 ASP A O 1
ATOM 1456 N N . VAL A 1 190 ? 6.989 2.102 -21.507 1.00 94.31 190 VAL A N 1
ATOM 1457 C CA . VAL A 1 190 ? 7.413 2.822 -20.295 1.00 94.31 190 VAL A CA 1
ATOM 1458 C C . VAL A 1 190 ? 6.239 3.288 -19.440 1.00 94.31 190 VAL A C 1
ATOM 1460 O O . VAL A 1 190 ? 6.357 3.352 -18.214 1.00 94.31 190 VAL A O 1
ATOM 1463 N N . LEU A 1 191 ? 5.091 3.598 -20.046 1.00 93.94 191 LEU A N 1
ATOM 1464 C CA . LEU A 1 191 ? 3.901 3.990 -19.286 1.00 93.94 191 LEU A CA 1
ATOM 1465 C C . LEU A 1 191 ? 3.334 2.799 -18.511 1.00 93.94 191 LEU A C 1
ATOM 1467 O O . LEU A 1 191 ? 3.032 2.942 -17.323 1.00 93.94 191 LEU A O 1
ATOM 1471 N N . GLY A 1 192 ? 3.263 1.619 -19.131 1.00 94.38 192 GLY A N 1
ATOM 1472 C CA . GLY A 1 192 ? 2.929 0.378 -18.442 1.00 94.38 192 GLY A CA 1
ATOM 1473 C C . GLY A 1 192 ? 3.964 0.003 -17.385 1.00 94.38 192 GLY A C 1
ATOM 1474 O O . GLY A 1 192 ? 3.584 -0.423 -16.291 1.00 94.38 192 GLY A O 1
ATOM 1475 N N . TRP A 1 193 ? 5.255 0.239 -17.635 1.00 96.31 193 TRP A N 1
ATOM 1476 C CA . TRP A 1 193 ? 6.318 0.046 -16.643 1.00 96.31 193 TRP A CA 1
ATOM 1477 C C . TRP A 1 193 ? 6.155 0.965 -15.417 1.00 96.31 193 TRP A C 1
ATOM 1479 O O . TRP A 1 193 ? 6.159 0.486 -14.280 1.00 96.31 193 TRP A O 1
ATOM 1489 N N . LEU A 1 194 ? 5.913 2.266 -15.619 1.00 96.88 194 LEU A N 1
ATOM 1490 C CA . LEU A 1 194 ? 5.636 3.227 -14.540 1.00 96.88 194 LEU A CA 1
ATOM 1491 C C . LEU A 1 194 ? 4.343 2.881 -13.789 1.00 96.88 194 LEU A C 1
ATOM 1493 O O . LEU A 1 194 ? 4.297 2.951 -12.558 1.00 96.88 194 LEU A O 1
ATOM 1497 N N . GLY A 1 195 ? 3.296 2.478 -14.514 1.00 95.25 195 GLY A N 1
ATOM 1498 C CA . GLY A 1 195 ? 2.041 2.000 -13.936 1.00 95.25 195 GLY A CA 1
ATOM 1499 C C . GLY A 1 195 ? 2.246 0.760 -13.064 1.00 95.25 195 GLY A C 1
ATOM 1500 O O . GLY A 1 195 ? 1.697 0.678 -11.964 1.00 95.25 195 GLY A O 1
ATOM 1501 N N . ARG A 1 196 ? 3.099 -0.169 -13.505 1.00 96.06 196 ARG A N 1
ATOM 1502 C CA . ARG A 1 196 ? 3.472 -1.374 -12.758 1.00 96.06 196 ARG A CA 1
ATOM 1503 C C . ARG A 1 196 ? 4.264 -1.048 -11.500 1.00 96.06 196 ARG A C 1
ATOM 1505 O O . ARG A 1 196 ? 3.906 -1.550 -10.439 1.00 96.06 196 ARG A O 1
ATOM 1512 N N . LEU A 1 197 ? 5.275 -0.182 -11.590 1.00 97.50 197 LEU A N 1
ATOM 1513 C CA . LEU A 1 197 ? 6.024 0.312 -10.430 1.00 97.50 197 LEU A CA 1
ATOM 1514 C C . LEU A 1 197 ? 5.074 0.909 -9.386 1.00 97.50 197 LEU A C 1
ATOM 1516 O O . LEU A 1 197 ? 5.115 0.520 -8.222 1.00 97.50 197 LEU A O 1
ATOM 1520 N N . ARG A 1 198 ? 4.174 1.804 -9.808 1.00 96.00 198 ARG A N 1
ATOM 1521 C CA . ARG A 1 198 ? 3.174 2.415 -8.923 1.00 96.00 198 ARG A CA 1
ATOM 1522 C C . ARG A 1 198 ? 2.243 1.391 -8.283 1.00 96.00 198 ARG A C 1
ATOM 1524 O O . ARG A 1 198 ? 1.928 1.514 -7.105 1.00 96.00 198 ARG A O 1
ATOM 1531 N N . PHE A 1 199 ? 1.775 0.417 -9.058 1.00 95.19 199 PHE A N 1
ATOM 1532 C CA . PHE A 1 199 ? 0.856 -0.605 -8.572 1.00 95.19 199 PHE A CA 1
ATOM 1533 C C . PHE A 1 199 ? 1.525 -1.554 -7.570 1.00 95.19 199 PHE A C 1
ATOM 1535 O O . PHE A 1 199 ? 0.959 -1.849 -6.521 1.00 95.19 199 PHE A O 1
ATOM 1542 N N . VAL A 1 200 ? 2.740 -2.013 -7.863 1.00 96.81 200 VAL A N 1
ATOM 1543 C CA . VAL A 1 200 ? 3.497 -2.879 -6.953 1.00 96.81 200 VAL A CA 1
ATOM 1544 C C . VAL A 1 200 ? 3.834 -2.115 -5.670 1.00 96.81 200 VAL A C 1
ATOM 1546 O O . VAL A 1 200 ? 3.569 -2.604 -4.577 1.00 96.81 200 VAL A O 1
ATOM 1549 N N . ALA A 1 201 ? 4.314 -0.875 -5.790 1.00 96.69 201 ALA A N 1
ATOM 1550 C CA . ALA A 1 201 ? 4.661 -0.023 -4.655 1.00 96.69 201 ALA A CA 1
ATOM 1551 C C . ALA A 1 201 ? 3.454 0.473 -3.835 1.00 96.69 201 ALA A C 1
ATOM 1553 O O . ALA A 1 201 ? 3.651 1.024 -2.757 1.00 96.69 201 ALA A O 1
ATOM 1554 N N . SER A 1 202 ? 2.211 0.270 -4.289 1.00 94.19 202 SER A N 1
ATOM 1555 C CA . SER A 1 202 ? 1.019 0.548 -3.471 1.00 94.19 202 SER A CA 1
ATOM 1556 C C . SER A 1 202 ? 0.739 -0.541 -2.427 1.00 94.19 202 SER A C 1
ATOM 1558 O O . SER A 1 202 ? -0.220 -0.432 -1.655 1.00 94.19 202 SER A O 1
ATOM 1560 N N . ALA A 1 203 ? 1.567 -1.593 -2.396 1.00 95.94 203 ALA A N 1
ATOM 1561 C CA . ALA A 1 203 ? 1.523 -2.641 -1.392 1.00 95.94 203 ALA A CA 1
ATOM 1562 C C . ALA A 1 203 ? 1.537 -2.057 0.026 1.00 95.94 203 ALA A C 1
ATOM 1564 O O . ALA A 1 203 ? 2.333 -1.165 0.331 1.00 95.94 203 ALA A O 1
ATOM 1565 N N . PRO A 1 204 ? 0.682 -2.545 0.935 1.00 94.62 204 PRO A N 1
ATOM 1566 C CA . PRO A 1 204 ? 0.712 -2.072 2.306 1.00 94.62 204 PRO A CA 1
ATOM 1567 C C . PRO A 1 204 ? 2.010 -2.519 2.990 1.00 94.62 204 PRO A C 1
ATOM 1569 O O . PRO A 1 204 ? 2.358 -3.696 2.986 1.00 94.62 204 PRO A O 1
ATOM 1572 N N . TYR A 1 205 ? 2.723 -1.579 3.608 1.00 91.38 205 TYR A N 1
ATOM 1573 C CA . TYR A 1 205 ? 4.022 -1.855 4.220 1.00 91.38 205 TYR A CA 1
ATOM 1574 C C . TYR A 1 205 ? 3.890 -2.693 5.505 1.00 91.38 205 TYR A C 1
ATOM 1576 O O . TYR A 1 205 ? 3.121 -2.283 6.387 1.00 91.38 205 TYR A O 1
ATOM 1584 N N . PRO A 1 206 ? 4.605 -3.832 5.649 1.00 86.50 206 PRO A N 1
ATOM 1585 C CA . PRO A 1 206 ? 4.570 -4.692 6.839 1.00 86.50 206 PRO A CA 1
ATOM 1586 C C . PRO A 1 206 ? 5.348 -4.077 8.010 1.00 86.50 206 PRO A C 1
ATOM 1588 O O . PRO A 1 206 ? 6.374 -4.583 8.449 1.00 86.50 206 PRO A O 1
ATOM 1591 N N . ARG A 1 207 ? 4.865 -2.941 8.512 1.00 84.69 207 ARG A N 1
ATOM 1592 C CA . ARG A 1 207 ? 5.470 -2.251 9.653 1.00 84.69 207 ARG A CA 1
ATOM 1593 C C . ARG A 1 207 ? 5.318 -3.051 10.942 1.00 84.69 207 ARG A C 1
ATOM 1595 O O . ARG A 1 207 ? 4.277 -3.667 11.177 1.00 84.69 207 ARG A O 1
ATOM 1602 N N . GLU A 1 208 ? 6.287 -2.893 11.827 1.00 81.00 208 GLU A N 1
ATOM 1603 C CA . GLU A 1 208 ? 6.156 -3.336 13.207 1.00 81.00 208 GLU A CA 1
ATOM 1604 C C . GLU A 1 208 ? 5.364 -2.327 14.047 1.00 81.00 208 GLU A C 1
ATOM 1606 O O . GLU A 1 208 ? 5.364 -1.118 13.776 1.00 81.00 208 GLU A O 1
ATOM 1611 N N . ARG A 1 209 ? 4.654 -2.820 15.067 1.00 76.75 209 ARG A N 1
ATOM 1612 C CA . ARG A 1 209 ? 3.988 -1.953 16.046 1.00 76.75 209 ARG A CA 1
ATOM 1613 C C . ARG A 1 209 ? 5.046 -1.219 16.867 1.00 76.75 209 ARG A C 1
ATOM 1615 O O . ARG A 1 209 ? 5.973 -1.843 17.368 1.00 76.75 209 ARG A O 1
ATOM 1622 N N . ASN A 1 210 ? 4.888 0.094 17.034 1.00 72.31 210 ASN A N 1
ATOM 1623 C CA . ASN A 1 210 ? 5.765 0.920 17.875 1.00 72.31 210 ASN A CA 1
ATOM 1624 C C . ASN A 1 210 ? 7.266 0.860 17.527 1.00 72.31 210 ASN A C 1
ATOM 1626 O O . ASN A 1 210 ? 8.091 1.184 18.382 1.00 72.31 210 ASN A O 1
ATOM 1630 N N . ALA A 1 211 ? 7.622 0.509 16.284 1.00 75.00 211 ALA A N 1
ATOM 1631 C CA . ALA A 1 211 ? 9.010 0.515 15.828 1.00 75.00 211 ALA A CA 1
ATOM 1632 C C . ALA A 1 211 ? 9.692 1.852 16.169 1.00 75.00 211 ALA A C 1
ATOM 1634 O O . ALA A 1 211 ? 9.144 2.938 15.928 1.00 75.00 211 ALA A O 1
ATOM 1635 N N . ALA A 1 212 ? 10.873 1.764 16.780 1.00 70.62 212 ALA A N 1
ATOM 1636 C CA . ALA A 1 212 ? 11.685 2.922 17.110 1.00 70.62 212 ALA A CA 1
ATOM 1637 C C . ALA A 1 212 ? 12.530 3.337 15.898 1.00 70.62 212 ALA A C 1
ATOM 1639 O O . ALA A 1 212 ? 13.047 2.492 15.172 1.00 70.62 212 ALA A O 1
ATOM 1640 N N . GLY A 1 213 ? 12.707 4.645 15.714 1.00 78.56 213 GLY A N 1
ATOM 1641 C CA . GLY A 1 213 ? 13.522 5.194 14.631 1.00 78.56 213 GLY A CA 1
ATOM 1642 C C . GLY A 1 213 ? 12.753 5.480 13.332 1.00 78.56 213 GLY A C 1
ATOM 1643 O O . GLY A 1 213 ? 11.524 5.377 13.289 1.00 78.56 213 GLY A O 1
ATOM 1644 N N . PRO A 1 214 ? 13.469 5.940 12.292 1.00 83.50 214 PRO A N 1
ATOM 1645 C CA . PRO A 1 214 ? 12.879 6.262 10.998 1.00 83.50 214 PRO A CA 1
ATOM 1646 C C . PRO A 1 214 ? 12.439 4.998 10.247 1.00 83.50 214 PRO A C 1
ATOM 1648 O O . PRO A 1 214 ? 12.985 3.916 10.451 1.00 83.50 214 PRO A O 1
ATOM 1651 N N . ASP A 1 215 ? 11.477 5.147 9.334 1.00 88.62 215 ASP A N 1
ATOM 1652 C CA . ASP A 1 215 ? 11.031 4.056 8.460 1.00 88.62 215 ASP A CA 1
ATOM 1653 C C . ASP A 1 215 ? 12.221 3.508 7.638 1.00 88.62 215 ASP A C 1
ATOM 1655 O O . ASP A 1 215 ? 12.898 4.290 6.962 1.00 88.62 215 ASP A O 1
ATOM 1659 N N . PRO A 1 216 ? 12.504 2.193 7.652 1.00 89.38 216 PRO A N 1
ATOM 1660 C CA . PRO A 1 216 ? 13.683 1.635 6.988 1.00 89.38 216 PRO A CA 1
ATOM 1661 C C . PRO A 1 216 ? 13.634 1.779 5.461 1.00 89.38 216 PRO A C 1
ATOM 1663 O O . PRO A 1 216 ? 14.687 1.831 4.820 1.00 89.38 216 PRO A O 1
ATOM 1666 N N . ARG A 1 217 ? 12.441 1.932 4.860 1.00 93.00 217 ARG A N 1
ATOM 1667 C CA . ARG A 1 217 ? 12.314 2.241 3.426 1.00 93.00 217 ARG A CA 1
ATOM 1668 C C . ARG A 1 217 ? 12.975 3.571 3.079 1.00 93.00 217 ARG A C 1
ATOM 1670 O O . ARG A 1 217 ? 13.456 3.716 1.961 1.00 93.00 217 ARG A O 1
ATOM 1677 N N . ARG A 1 218 ? 13.038 4.520 4.023 1.00 94.50 218 ARG A N 1
ATOM 1678 C CA . ARG A 1 218 ? 13.708 5.814 3.834 1.00 94.50 218 ARG A CA 1
ATOM 1679 C C . ARG A 1 218 ? 15.193 5.626 3.549 1.00 94.50 218 ARG A C 1
ATOM 1681 O O . ARG A 1 218 ? 15.686 6.146 2.555 1.00 94.50 218 ARG A O 1
ATOM 1688 N N . ALA A 1 219 ? 15.891 4.864 4.392 1.00 93.12 219 ALA A N 1
ATOM 1689 C CA . ALA A 1 219 ? 17.319 4.608 4.224 1.00 93.12 219 ALA A CA 1
ATOM 1690 C C . ALA A 1 219 ? 17.591 3.928 2.873 1.00 93.12 219 ALA A C 1
ATOM 1692 O O . ALA A 1 219 ? 18.390 4.423 2.081 1.00 93.12 219 ALA A O 1
ATOM 1693 N N . LEU A 1 220 ? 16.826 2.879 2.551 1.00 93.62 220 LEU A N 1
ATOM 1694 C CA . LEU A 1 220 ? 16.950 2.164 1.279 1.00 93.62 220 LEU A CA 1
ATOM 1695 C C . LEU A 1 220 ? 16.663 3.058 0.069 1.00 93.62 220 LEU A C 1
ATOM 1697 O O . LEU A 1 220 ? 17.398 2.998 -0.912 1.00 93.62 220 LEU A O 1
ATOM 1701 N N . ALA A 1 221 ? 15.652 3.925 0.137 1.00 96.12 221 ALA A N 1
ATOM 1702 C CA . ALA A 1 221 ? 15.357 4.886 -0.922 1.00 96.12 221 ALA A CA 1
ATOM 1703 C C . ALA A 1 221 ? 16.515 5.868 -1.153 1.00 96.12 221 ALA A C 1
ATOM 1705 O O . ALA A 1 221 ? 16.829 6.201 -2.294 1.00 96.12 221 ALA A O 1
ATOM 1706 N N . LEU A 1 222 ? 17.189 6.293 -0.081 1.00 95.62 222 LEU A N 1
ATOM 1707 C CA . LEU A 1 222 ? 18.348 7.187 -0.133 1.00 95.62 222 LEU A CA 1
ATOM 1708 C C . LEU A 1 222 ? 19.664 6.474 -0.488 1.00 95.62 222 LEU A C 1
ATOM 1710 O O . LEU A 1 222 ? 20.676 7.150 -0.677 1.00 95.62 222 LEU A O 1
ATOM 1714 N N . GLY A 1 223 ? 19.659 5.142 -0.619 1.00 91.25 223 GLY A N 1
ATOM 1715 C CA . GLY A 1 223 ? 20.861 4.335 -0.855 1.00 91.25 223 GLY A CA 1
ATOM 1716 C C . GLY A 1 223 ? 21.743 4.171 0.386 1.00 91.25 223 GLY A C 1
ATOM 1717 O O . GLY A 1 223 ? 22.951 4.002 0.260 1.00 91.25 223 GLY A O 1
ATOM 1718 N N . GLN A 1 224 ? 21.155 4.267 1.576 1.00 89.94 224 GLN A N 1
ATOM 1719 C CA . GLN A 1 224 ? 21.816 4.182 2.877 1.00 89.94 224 GLN A CA 1
ATOM 1720 C C . GLN A 1 224 ? 21.445 2.879 3.587 1.00 89.94 224 GLN A C 1
ATOM 1722 O O . GLN A 1 224 ? 20.333 2.372 3.423 1.00 89.94 224 GLN A O 1
ATOM 1727 N N . ALA A 1 225 ? 22.355 2.361 4.416 1.00 77.31 225 ALA A N 1
ATOM 1728 C CA . ALA A 1 225 ? 22.069 1.212 5.270 1.00 77.31 225 ALA A CA 1
ATOM 1729 C C . ALA A 1 225 ? 20.939 1.559 6.261 1.00 77.31 225 ALA A C 1
ATOM 1731 O O . ALA A 1 225 ? 21.012 2.611 6.908 1.00 77.31 225 ALA A O 1
ATOM 1732 N N . PRO A 1 226 ? 19.902 0.716 6.419 1.00 72.19 226 PRO A N 1
ATOM 1733 C CA . PRO A 1 226 ? 18.933 0.902 7.492 1.00 72.19 226 PRO A CA 1
ATOM 1734 C C . PRO A 1 226 ? 19.618 0.737 8.858 1.00 72.19 226 PRO A C 1
ATOM 1736 O O . PRO A 1 226 ? 20.588 -0.009 8.999 1.00 72.19 226 PRO A O 1
ATOM 1739 N N . ALA A 1 227 ? 19.124 1.442 9.878 1.00 63.41 227 ALA A N 1
ATOM 1740 C CA . ALA A 1 227 ? 19.713 1.405 11.216 1.00 63.41 227 ALA A CA 1
ATOM 1741 C C . ALA A 1 227 ? 19.723 -0.032 11.774 1.00 63.41 227 ALA A C 1
ATOM 1743 O O . ALA A 1 227 ? 18.673 -0.657 11.891 1.00 63.41 227 ALA A O 1
ATOM 1744 N N . GLY A 1 228 ? 20.913 -0.552 12.098 1.00 61.66 228 GLY A N 1
ATOM 1745 C CA . GLY A 1 228 ? 21.100 -1.926 12.586 1.00 61.66 228 GLY A CA 1
ATOM 1746 C C . GLY A 1 228 ? 21.047 -3.024 11.512 1.00 61.66 228 GLY A C 1
ATOM 1747 O O . GLY A 1 228 ? 21.065 -4.200 11.865 1.00 61.66 228 GLY A O 1
ATOM 1748 N N . GLY A 1 229 ? 20.975 -2.666 10.224 1.00 58.69 229 GLY A N 1
ATOM 1749 C CA . GLY A 1 229 ? 20.897 -3.610 9.106 1.00 58.69 229 GLY A CA 1
ATOM 1750 C C . GLY A 1 229 ? 22.216 -3.835 8.360 1.00 58.69 229 GLY A C 1
ATOM 1751 O O . GLY A 1 229 ? 23.205 -3.132 8.559 1.00 58.69 229 GLY A O 1
ATOM 1752 N N . GLN A 1 230 ? 22.205 -4.843 7.486 1.00 56.19 230 GLN A N 1
ATOM 1753 C CA . GLN A 1 230 ? 23.274 -5.134 6.525 1.00 56.19 230 GLN A CA 1
ATOM 1754 C C . GLN A 1 230 ? 23.313 -4.112 5.371 1.00 56.19 230 GLN A C 1
ATOM 1756 O O . GLN A 1 230 ? 22.466 -3.220 5.285 1.00 56.19 230 GLN A O 1
ATOM 1761 N N . ASP A 1 231 ? 24.322 -4.259 4.505 1.00 60.22 231 ASP A N 1
ATOM 1762 C CA . ASP A 1 231 ? 24.599 -3.428 3.327 1.00 60.22 231 ASP A CA 1
ATOM 1763 C C . ASP A 1 231 ? 23.312 -3.026 2.570 1.00 60.22 231 ASP A C 1
ATOM 1765 O O . ASP A 1 231 ? 22.509 -3.901 2.226 1.00 60.22 231 ASP A O 1
ATOM 1769 N N . PRO A 1 232 ? 23.090 -1.726 2.286 1.00 60.06 232 PRO A N 1
ATOM 1770 C CA . PRO A 1 232 ? 21.925 -1.259 1.534 1.00 60.06 232 PRO A CA 1
ATOM 1771 C C . PRO A 1 232 ? 21.804 -1.849 0.129 1.00 60.06 232 PRO A C 1
ATOM 1773 O O . PRO A 1 232 ? 20.703 -1.849 -0.429 1.00 60.06 232 PRO A O 1
ATOM 1776 N N . ALA A 1 233 ? 22.903 -2.347 -0.444 1.00 62.78 233 ALA A N 1
ATOM 1777 C CA . ALA A 1 233 ? 22.883 -3.075 -1.704 1.00 62.78 233 ALA A CA 1
ATOM 1778 C C . ALA A 1 233 ? 22.127 -4.412 -1.593 1.00 62.78 233 ALA A C 1
ATOM 1780 O O . ALA A 1 233 ? 21.528 -4.855 -2.577 1.00 62.78 233 ALA A O 1
ATOM 1781 N N . GLY A 1 234 ? 22.083 -5.013 -0.397 1.00 70.50 234 GLY A N 1
ATOM 1782 C CA . GLY A 1 234 ? 21.629 -6.384 -0.173 1.00 70.50 234 GLY A CA 1
ATOM 1783 C C . GLY A 1 234 ? 22.444 -7.405 -0.972 1.00 70.50 234 GLY A C 1
ATOM 1784 O O . GLY A 1 234 ? 23.535 -7.112 -1.457 1.00 70.50 234 GLY A O 1
ATOM 1785 N N . GLU A 1 235 ? 21.909 -8.616 -1.125 1.00 77.75 235 GLU A N 1
ATOM 1786 C CA . GLU A 1 235 ? 22.515 -9.622 -1.997 1.00 77.75 235 GLU A CA 1
ATOM 1787 C C . GLU A 1 235 ? 22.266 -9.249 -3.467 1.00 77.75 235 GLU A C 1
ATOM 1789 O O . GLU A 1 235 ? 21.127 -9.227 -3.941 1.00 77.75 235 GLU A O 1
ATOM 1794 N N . LEU A 1 236 ? 23.337 -8.897 -4.183 1.00 84.25 236 LEU A N 1
ATOM 1795 C CA . LEU A 1 236 ? 23.260 -8.565 -5.602 1.00 84.25 236 LEU A CA 1
ATOM 1796 C C . LEU A 1 236 ? 23.058 -9.835 -6.444 1.00 84.25 236 LEU A C 1
ATOM 1798 O O . LEU A 1 236 ? 23.699 -10.853 -6.174 1.00 84.25 236 LEU A O 1
ATOM 1802 N N . PRO A 1 237 ? 22.238 -9.784 -7.512 1.00 84.88 237 PRO A N 1
ATOM 1803 C CA . PRO A 1 237 ? 22.122 -10.903 -8.438 1.00 84.88 237 PRO A CA 1
ATOM 1804 C C . PRO A 1 237 ? 23.472 -11.253 -9.074 1.00 84.88 237 PRO A C 1
ATOM 1806 O O . PRO A 1 237 ? 24.217 -10.375 -9.516 1.00 84.88 237 PRO A O 1
ATOM 1809 N N . THR A 1 238 ? 23.765 -12.547 -9.169 1.00 86.50 238 THR A N 1
ATOM 1810 C CA . THR A 1 238 ? 24.970 -13.045 -9.838 1.00 86.50 238 THR A CA 1
ATOM 1811 C C . THR A 1 238 ? 24.888 -12.837 -11.354 1.00 86.50 238 THR A C 1
ATOM 1813 O O . THR A 1 238 ? 23.813 -12.872 -11.953 1.00 86.50 238 THR A O 1
ATOM 1816 N N . GLY A 1 239 ? 26.040 -12.611 -11.992 1.00 88.12 239 GLY A N 1
ATOM 1817 C CA . GLY A 1 239 ? 26.140 -12.497 -13.453 1.00 88.12 239 GLY A CA 1
ATOM 1818 C C . GLY A 1 239 ? 25.726 -11.147 -14.049 1.00 88.12 239 GLY A C 1
ATOM 1819 O O . GLY A 1 239 ? 25.603 -11.053 -15.268 1.00 88.12 239 GLY A O 1
ATOM 1820 N N . LEU A 1 240 ? 25.518 -10.109 -13.231 1.00 91.75 240 LEU A N 1
ATOM 1821 C CA . LEU A 1 240 ? 25.357 -8.738 -13.721 1.00 91.75 240 LEU A CA 1
ATOM 1822 C C . LEU A 1 240 ? 26.720 -8.092 -13.994 1.00 91.75 240 LEU A C 1
ATOM 1824 O O . LEU A 1 240 ? 27.656 -8.239 -13.209 1.00 91.75 240 LEU A O 1
ATOM 1828 N N . ASP A 1 241 ? 26.807 -7.347 -15.093 1.00 93.50 241 ASP A N 1
ATOM 1829 C CA . ASP A 1 241 ? 27.897 -6.407 -15.334 1.00 93.50 241 ASP A CA 1
ATOM 1830 C C . ASP A 1 241 ? 27.718 -5.128 -14.492 1.00 93.50 241 ASP A C 1
ATOM 1832 O O . ASP A 1 241 ? 26.716 -4.948 -13.791 1.00 93.50 241 ASP A O 1
ATOM 1836 N N . ALA A 1 242 ? 28.701 -4.226 -14.543 1.00 92.31 242 ALA A N 1
ATOM 1837 C CA . ALA A 1 242 ? 28.675 -2.988 -13.761 1.00 92.31 242 ALA A CA 1
ATOM 1838 C C . ALA A 1 242 ? 27.426 -2.133 -14.058 1.00 92.31 242 ALA A C 1
ATOM 1840 O O . ALA A 1 242 ? 26.776 -1.634 -13.138 1.00 92.31 242 ALA A O 1
ATOM 1841 N N . ASP A 1 243 ? 27.040 -2.027 -15.331 1.00 92.44 243 ASP A N 1
ATOM 1842 C CA . ASP A 1 243 ? 25.860 -1.268 -15.746 1.00 92.44 243 ASP A CA 1
ATOM 1843 C C . ASP A 1 243 ? 24.559 -1.907 -15.238 1.00 92.44 243 ASP A C 1
ATOM 1845 O O . ASP A 1 243 ? 23.649 -1.201 -14.780 1.00 92.44 243 ASP A O 1
ATOM 1849 N N . GLY A 1 244 ? 24.461 -3.236 -15.281 1.00 93.81 244 GLY A N 1
ATOM 1850 C CA . GLY A 1 244 ? 23.344 -4.005 -14.750 1.00 93.81 244 GLY A CA 1
ATOM 1851 C C . GLY A 1 244 ? 23.203 -3.872 -13.235 1.00 93.81 244 GLY A C 1
ATOM 1852 O O . GLY A 1 244 ? 22.078 -3.722 -12.746 1.00 93.81 244 GLY A O 1
ATOM 1853 N N . VAL A 1 245 ? 24.319 -3.859 -12.498 1.00 94.50 245 VAL A N 1
ATOM 1854 C CA . VAL A 1 245 ? 24.342 -3.601 -11.047 1.00 94.50 245 VAL A CA 1
ATOM 1855 C C . VAL A 1 245 ? 23.828 -2.194 -10.740 1.00 94.50 245 VAL A C 1
ATOM 1857 O O . VAL A 1 245 ? 22.924 -2.036 -9.918 1.00 94.50 245 VAL A O 1
ATOM 1860 N N . GLU A 1 246 ? 24.309 -1.173 -11.449 1.00 94.06 246 GLU A N 1
ATOM 1861 C CA . GLU A 1 246 ? 23.847 0.206 -11.248 1.00 94.06 246 GLU A CA 1
ATOM 1862 C C . GLU A 1 246 ? 22.357 0.380 -11.574 1.00 94.06 246 GLU A C 1
ATOM 1864 O O . GLU A 1 246 ? 21.637 1.099 -10.875 1.00 94.06 246 GLU A O 1
ATOM 1869 N N . LEU A 1 247 ? 21.856 -0.300 -12.616 1.00 95.69 247 LEU A N 1
ATOM 1870 C CA . LEU A 1 247 ? 20.420 -0.320 -12.914 1.00 95.69 247 LEU A CA 1
ATOM 1871 C C . LEU A 1 247 ? 19.632 -0.961 -11.771 1.00 95.69 247 LEU A C 1
ATOM 1873 O O . LEU A 1 247 ? 18.640 -0.392 -11.321 1.00 95.69 247 LEU A O 1
ATOM 1877 N N . HIS A 1 248 ? 20.087 -2.113 -11.278 1.00 95.62 248 HIS A N 1
ATOM 1878 C CA . HIS A 1 248 ? 19.440 -2.816 -10.176 1.00 95.62 248 HIS A CA 1
ATOM 1879 C C . HIS A 1 248 ? 19.337 -1.935 -8.923 1.00 95.62 248 HIS A C 1
ATOM 1881 O O . HIS A 1 248 ? 18.253 -1.778 -8.360 1.00 95.62 248 HIS A O 1
ATOM 1887 N N . LEU A 1 249 ? 20.440 -1.299 -8.523 1.00 95.19 249 LEU A N 1
ATOM 1888 C CA . LEU A 1 249 ? 20.475 -0.427 -7.350 1.00 95.19 249 LEU A CA 1
ATOM 1889 C C . LEU A 1 249 ? 19.602 0.826 -7.525 1.00 95.19 249 LEU A C 1
ATOM 1891 O O . LEU A 1 249 ? 18.914 1.225 -6.585 1.00 95.19 249 LEU A O 1
ATOM 1895 N N . SER A 1 250 ? 19.581 1.426 -8.720 1.00 96.44 250 SER A N 1
ATOM 1896 C CA . SER A 1 250 ? 18.698 2.562 -9.031 1.00 96.44 250 SER A CA 1
ATOM 1897 C C . SER A 1 250 ? 17.221 2.187 -8.902 1.00 96.44 250 SER A C 1
ATOM 1899 O O . SER A 1 250 ? 16.447 2.895 -8.255 1.00 96.44 250 SER A O 1
ATOM 1901 N N . LEU A 1 251 ? 16.838 1.023 -9.430 1.00 97.12 251 LEU A N 1
ATOM 1902 C CA . LEU A 1 251 ? 15.468 0.521 -9.350 1.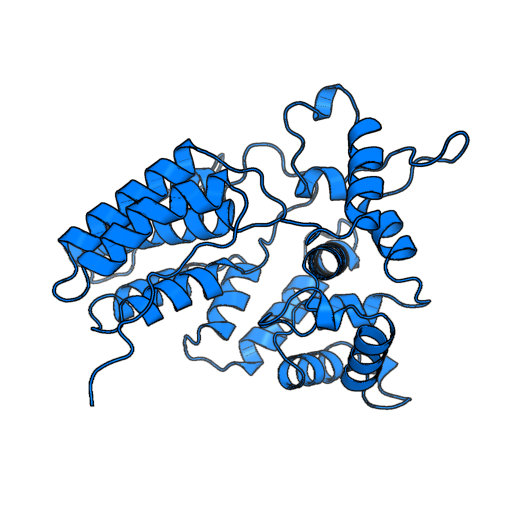00 97.12 251 LEU A CA 1
ATOM 1903 C C . LEU A 1 251 ? 15.059 0.130 -7.933 1.00 97.12 251 LEU A C 1
ATOM 1905 O O . LEU A 1 251 ? 13.923 0.391 -7.542 1.00 97.12 251 LEU A O 1
ATOM 1909 N N . ARG A 1 252 ? 15.980 -0.422 -7.138 1.00 96.44 252 ARG A N 1
ATOM 1910 C CA . ARG A 1 252 ? 15.759 -0.680 -5.711 1.00 96.44 252 ARG A CA 1
ATOM 1911 C C . ARG A 1 252 ? 15.450 0.616 -4.962 1.00 96.44 252 ARG A C 1
ATOM 1913 O O . ARG A 1 252 ? 14.412 0.710 -4.307 1.00 96.44 252 ARG A O 1
ATOM 1920 N N . ARG A 1 253 ? 16.301 1.639 -5.105 1.00 97.56 253 ARG A N 1
ATOM 1921 C CA . ARG A 1 253 ? 16.081 2.962 -4.490 1.00 97.56 253 ARG A CA 1
ATOM 1922 C C . ARG A 1 253 ? 14.745 3.563 -4.918 1.00 97.56 253 ARG A C 1
ATOM 1924 O O . ARG A 1 253 ? 13.972 4.012 -4.073 1.00 97.56 253 ARG A O 1
ATOM 1931 N N . LEU A 1 254 ? 14.446 3.515 -6.217 1.00 98.19 254 LEU A N 1
ATOM 1932 C CA . LEU A 1 254 ? 13.198 4.031 -6.769 1.00 98.19 254 LEU A CA 1
ATOM 1933 C C . LEU A 1 254 ? 11.969 3.292 -6.217 1.00 98.19 254 LEU A C 1
ATOM 1935 O O . LEU A 1 254 ? 11.011 3.947 -5.808 1.00 98.19 254 LEU A O 1
ATOM 1939 N N . LEU A 1 255 ? 11.997 1.957 -6.152 1.00 98.06 255 LEU A N 1
ATOM 1940 C CA . LEU A 1 255 ? 10.913 1.151 -5.586 1.00 98.06 255 LEU A CA 1
ATOM 1941 C C . LEU A 1 255 ? 10.625 1.556 -4.139 1.00 98.06 255 LEU A C 1
ATOM 1943 O O . LEU A 1 255 ? 9.477 1.842 -3.806 1.00 98.06 255 LEU A O 1
ATOM 1947 N N . HIS A 1 256 ? 11.655 1.638 -3.294 1.00 97.62 256 HIS A N 1
ATOM 1948 C CA . HIS A 1 256 ? 11.486 2.035 -1.894 1.00 97.62 256 HIS A CA 1
ATOM 1949 C C . HIS A 1 256 ? 11.020 3.486 -1.742 1.00 97.62 256 HIS A C 1
ATOM 1951 O O . HIS A 1 256 ? 10.190 3.763 -0.875 1.00 97.62 256 HIS A O 1
ATOM 1957 N N . ALA A 1 257 ? 11.491 4.398 -2.598 1.00 98.00 257 ALA A N 1
ATOM 1958 C CA . ALA A 1 257 ? 11.046 5.788 -2.593 1.00 98.00 257 ALA A CA 1
ATOM 1959 C C . ALA A 1 257 ? 9.551 5.898 -2.922 1.00 98.00 257 ALA A C 1
ATOM 1961 O O . ALA A 1 257 ? 8.797 6.529 -2.179 1.00 98.00 257 ALA A O 1
ATOM 1962 N N . VAL A 1 258 ? 9.099 5.238 -3.996 1.00 97.75 258 VAL A N 1
ATOM 1963 C CA . VAL A 1 258 ? 7.677 5.214 -4.369 1.00 97.75 258 VAL A CA 1
ATOM 1964 C C . VAL A 1 258 ? 6.862 4.527 -3.277 1.00 97.75 258 VAL A C 1
ATOM 1966 O O . VAL A 1 258 ? 5.825 5.054 -2.881 1.00 97.75 258 VAL A O 1
ATOM 1969 N N . TRP A 1 259 ? 7.333 3.402 -2.736 1.00 97.00 259 TRP A N 1
ATOM 1970 C CA . TRP A 1 259 ? 6.621 2.649 -1.703 1.00 97.00 259 TRP A CA 1
ATOM 1971 C C . TRP A 1 259 ? 6.416 3.462 -0.420 1.00 97.00 259 TRP A C 1
ATOM 1973 O O . TRP A 1 259 ? 5.326 3.447 0.145 1.00 97.00 259 TRP A O 1
ATOM 1983 N N . LEU A 1 260 ? 7.428 4.217 0.021 1.00 96.31 260 LEU A N 1
ATOM 1984 C CA . LEU A 1 260 ? 7.319 5.102 1.183 1.00 96.31 260 LEU A CA 1
ATOM 1985 C C . LEU A 1 260 ? 6.397 6.296 0.904 1.00 96.31 260 LEU A C 1
ATOM 1987 O O . LEU A 1 260 ? 5.459 6.547 1.656 1.00 96.31 260 LEU A O 1
ATOM 1991 N N . LEU A 1 261 ? 6.633 7.027 -0.189 1.00 95.62 261 LEU A N 1
ATOM 1992 C CA . LEU A 1 261 ? 5.923 8.279 -0.480 1.00 95.62 261 LEU A CA 1
ATOM 1993 C C . LEU A 1 261 ? 4.465 8.051 -0.907 1.00 95.62 261 LEU A C 1
ATOM 1995 O O . LEU A 1 261 ? 3.614 8.935 -0.752 1.00 95.62 261 LEU A O 1
ATOM 1999 N N . THR A 1 262 ? 4.143 6.853 -1.403 1.00 92.06 262 THR A N 1
ATOM 2000 C CA . THR A 1 262 ? 2.768 6.444 -1.712 1.00 92.06 262 THR A CA 1
ATOM 2001 C C . THR A 1 262 ? 2.071 5.709 -0.561 1.00 92.06 262 THR A C 1
ATOM 2003 O O . THR A 1 262 ? 0.882 5.424 -0.674 1.00 92.06 262 THR A O 1
ATOM 2006 N N . ASP A 1 263 ? 2.705 5.514 0.590 1.00 93.25 263 ASP A N 1
ATOM 2007 C CA . ASP A 1 263 ? 2.031 4.945 1.758 1.00 93.25 263 ASP A CA 1
ATOM 2008 C C . ASP A 1 263 ? 1.079 5.980 2.403 1.00 93.25 263 ASP A C 1
ATOM 2010 O O . ASP A 1 263 ? 1.518 7.069 2.792 1.00 93.25 263 ASP A O 1
ATOM 2014 N N . PRO A 1 264 ? -0.234 5.700 2.538 1.00 90.75 264 PRO A N 1
ATOM 2015 C CA . PRO A 1 264 ? -1.164 6.616 3.198 1.00 90.75 264 PRO A CA 1
ATOM 2016 C C . PRO A 1 264 ? -0.892 6.776 4.704 1.00 90.75 264 PRO A C 1
ATOM 2018 O O . PRO A 1 264 ? -1.374 7.743 5.302 1.00 90.75 264 PRO A O 1
ATOM 2021 N N . LEU A 1 265 ? -0.128 5.862 5.311 1.00 91.69 265 LEU A N 1
ATOM 2022 C CA . LEU A 1 265 ? 0.262 5.890 6.719 1.00 91.69 265 LEU A CA 1
ATOM 2023 C C . LEU A 1 265 ? 1.590 6.618 6.977 1.00 91.69 265 LEU A C 1
ATOM 2025 O O . LEU A 1 265 ? 1.935 6.840 8.141 1.00 91.69 265 LEU A O 1
ATOM 2029 N N . ALA A 1 266 ? 2.302 7.027 5.923 1.00 91.44 266 ALA A N 1
ATOM 2030 C CA . ALA A 1 266 ? 3.540 7.792 6.007 1.00 91.44 266 ALA A CA 1
ATOM 2031 C C . ALA A 1 266 ? 3.321 9.303 5.782 1.00 91.44 266 ALA A C 1
ATOM 2033 O O . ALA A 1 266 ? 2.363 9.767 5.137 1.00 91.44 266 ALA A O 1
ATOM 2034 N N . LEU A 1 267 ? 4.240 10.096 6.334 1.00 88.38 267 LEU A N 1
ATOM 2035 C CA . LEU A 1 267 ? 4.361 11.517 6.013 1.00 88.38 267 LEU A CA 1
ATOM 2036 C C . LEU A 1 267 ? 5.166 11.692 4.713 1.00 88.38 267 LEU A C 1
ATOM 2038 O O . LEU A 1 267 ? 5.959 10.814 4.374 1.00 88.38 267 LEU A O 1
ATOM 2042 N N . PRO A 1 268 ? 4.960 12.790 3.963 1.00 89.06 268 PRO A N 1
ATOM 2043 C CA . PRO A 1 268 ? 5.862 13.149 2.873 1.00 89.06 268 PRO A CA 1
ATOM 2044 C C . PRO A 1 268 ? 7.286 13.337 3.395 1.00 89.06 268 PRO A C 1
ATOM 2046 O O . PRO A 1 268 ? 7.474 13.781 4.526 1.00 89.06 268 PRO A O 1
ATOM 2049 N N . ASP A 1 269 ? 8.265 13.055 2.544 1.00 94.44 269 ASP A N 1
ATOM 2050 C CA . ASP A 1 269 ? 9.680 13.280 2.821 1.00 94.44 269 ASP A CA 1
ATOM 2051 C C . ASP A 1 269 ? 10.310 13.928 1.581 1.00 94.44 269 ASP A C 1
ATOM 2053 O O . ASP A 1 269 ? 10.373 13.307 0.516 1.00 94.44 269 ASP A O 1
ATOM 2057 N N . ASP A 1 270 ? 10.703 15.199 1.701 1.00 95.38 270 ASP A N 1
ATOM 2058 C CA . ASP A 1 270 ? 11.239 15.980 0.581 1.00 95.38 270 ASP A CA 1
ATOM 2059 C C . ASP A 1 270 ? 12.582 15.436 0.084 1.00 95.38 270 ASP A C 1
ATOM 2061 O O . ASP A 1 270 ? 12.818 15.420 -1.122 1.00 95.38 270 ASP A O 1
ATOM 2065 N N . GLU A 1 271 ? 13.425 14.915 0.980 1.00 96.94 271 GLU A N 1
ATOM 2066 C CA . GLU A 1 271 ? 14.716 14.336 0.601 1.00 96.94 271 GLU A CA 1
ATOM 2067 C C . GLU A 1 271 ? 14.505 13.069 -0.237 1.00 96.94 271 GLU A C 1
ATOM 2069 O O . GLU A 1 271 ? 15.127 12.883 -1.287 1.00 96.94 271 GLU A O 1
ATOM 2074 N N . VAL A 1 272 ? 13.566 12.213 0.181 1.00 97.69 272 VAL A N 1
ATOM 2075 C CA . VAL A 1 272 ? 13.200 11.011 -0.582 1.00 97.69 272 VAL A CA 1
ATOM 2076 C C . VAL A 1 272 ? 12.514 11.386 -1.900 1.00 97.69 272 VAL A C 1
ATOM 2078 O O . VAL A 1 272 ? 12.742 10.723 -2.913 1.00 97.69 272 VAL A O 1
ATOM 2081 N N . ALA A 1 273 ? 11.705 12.451 -1.931 1.00 97.38 273 ALA A N 1
ATOM 2082 C CA . ALA A 1 273 ? 11.061 12.929 -3.156 1.00 97.38 273 ALA A CA 1
ATOM 2083 C C . ALA A 1 273 ? 12.081 13.461 -4.179 1.00 97.38 273 ALA A C 1
ATOM 2085 O O . ALA A 1 273 ? 11.976 13.167 -5.373 1.00 97.38 273 ALA A O 1
ATOM 2086 N N . ASP A 1 274 ? 13.098 14.191 -3.722 1.00 97.38 274 ASP A N 1
ATOM 2087 C CA . ASP A 1 274 ? 14.177 14.683 -4.578 1.00 97.38 274 ASP A CA 1
ATOM 2088 C C . ASP A 1 274 ? 15.063 13.530 -5.072 1.00 97.38 274 ASP A C 1
ATOM 2090 O O . ASP A 1 274 ? 15.445 13.492 -6.248 1.00 97.38 274 ASP A O 1
ATOM 2094 N N . ARG A 1 275 ? 15.317 12.528 -4.219 1.00 97.62 275 ARG A N 1
ATOM 2095 C CA . ARG A 1 275 ? 15.996 11.289 -4.617 1.00 97.62 275 ARG A CA 1
ATOM 2096 C C . ARG A 1 275 ? 15.203 10.510 -5.667 1.00 97.62 275 ARG A C 1
ATOM 2098 O O . ARG A 1 275 ? 15.790 10.089 -6.659 1.00 97.62 275 ARG A O 1
ATOM 2105 N N . LEU A 1 276 ? 13.889 10.360 -5.504 1.00 97.94 276 LEU A N 1
ATOM 2106 C CA . LEU A 1 276 ? 13.008 9.746 -6.504 1.00 97.94 276 LEU A CA 1
ATOM 2107 C C . LEU A 1 276 ? 13.137 10.444 -7.864 1.00 97.94 276 LEU A C 1
ATOM 2109 O O . LEU A 1 276 ? 13.293 9.778 -8.888 1.00 97.94 276 LEU A O 1
ATOM 2113 N N . ALA A 1 277 ? 13.123 11.780 -7.879 1.00 97.69 277 ALA A N 1
ATOM 2114 C CA . ALA A 1 277 ? 13.286 12.553 -9.108 1.00 97.69 277 ALA A CA 1
ATOM 2115 C C . ALA A 1 277 ? 14.668 12.331 -9.738 1.00 97.69 277 ALA A C 1
ATOM 2117 O O . ALA A 1 277 ? 14.786 12.213 -10.958 1.00 97.69 277 ALA A O 1
ATOM 2118 N N . HIS A 1 278 ? 15.715 12.258 -8.913 1.00 97.69 278 HIS A N 1
ATOM 2119 C CA . HIS A 1 278 ? 17.070 11.971 -9.369 1.00 97.69 278 HIS A CA 1
ATOM 2120 C C . HIS A 1 278 ? 17.178 10.596 -10.042 1.00 97.69 278 HIS A C 1
ATOM 2122 O O . HIS A 1 278 ? 17.729 10.509 -11.140 1.00 97.69 278 HIS A O 1
ATOM 2128 N N . GLU A 1 279 ? 16.634 9.539 -9.431 1.00 97.94 279 GLU A N 1
ATOM 2129 C CA . GLU A 1 279 ? 16.666 8.195 -10.020 1.00 97.94 279 GLU A CA 1
ATOM 2130 C C . GLU A 1 279 ? 15.885 8.142 -11.340 1.00 97.94 279 GLU A C 1
ATOM 2132 O O . GLU A 1 279 ? 16.409 7.647 -12.334 1.00 97.94 279 GLU A O 1
ATOM 2137 N N . LEU A 1 280 ? 14.689 8.738 -11.415 1.00 97.81 280 LEU A N 1
ATOM 2138 C CA . LEU A 1 280 ? 13.917 8.784 -12.665 1.00 97.81 280 LEU A CA 1
ATOM 2139 C C . LEU A 1 280 ? 14.647 9.538 -13.791 1.00 97.81 280 LEU A C 1
ATOM 2141 O O . LEU A 1 280 ? 14.626 9.083 -14.933 1.00 97.81 280 LEU A O 1
ATOM 2145 N N . ARG A 1 281 ? 15.351 10.642 -13.489 1.00 97.00 281 ARG A N 1
ATOM 2146 C CA . ARG A 1 281 ? 16.195 11.352 -14.476 1.00 97.00 281 ARG A CA 1
ATOM 2147 C C . ARG A 1 281 ? 17.410 10.536 -14.910 1.00 97.00 281 ARG A C 1
ATOM 2149 O O . ARG A 1 281 ? 17.821 10.609 -16.063 1.00 97.00 281 ARG A O 1
ATOM 2156 N N . ARG A 1 282 ? 18.010 9.759 -14.004 1.00 95.56 282 ARG A N 1
ATOM 2157 C CA . ARG A 1 282 ? 19.086 8.831 -14.380 1.00 95.56 282 ARG A CA 1
ATOM 2158 C C . ARG A 1 282 ? 18.565 7.753 -15.321 1.00 95.56 282 ARG A C 1
ATOM 2160 O O . ARG A 1 282 ? 19.199 7.477 -16.333 1.00 95.56 282 ARG A O 1
ATOM 2167 N N . LEU A 1 283 ? 17.408 7.172 -15.011 1.00 96.12 283 LEU A N 1
ATOM 2168 C CA . LEU A 1 283 ? 16.776 6.153 -15.846 1.00 96.12 283 LEU A CA 1
ATOM 2169 C C . LEU A 1 283 ? 16.359 6.712 -17.210 1.00 96.12 283 LEU A C 1
ATOM 2171 O O . LEU A 1 283 ? 16.551 6.032 -18.216 1.00 96.12 283 LEU A O 1
ATOM 2175 N N . SER A 1 284 ? 15.864 7.951 -17.281 1.00 95.56 284 SER A N 1
ATOM 2176 C CA . SER A 1 284 ? 15.488 8.561 -18.561 1.00 95.56 284 SER A CA 1
ATOM 2177 C C . SER A 1 284 ? 16.668 8.681 -19.526 1.00 95.56 284 SER A C 1
ATOM 2179 O O . SER A 1 284 ? 16.494 8.442 -20.717 1.00 95.56 284 SER A O 1
ATOM 2181 N N . GLY A 1 285 ? 17.873 8.967 -19.023 1.00 93.12 285 GLY A N 1
ATOM 2182 C CA . GLY A 1 285 ? 19.098 8.987 -19.829 1.00 93.12 285 GLY A CA 1
ATOM 2183 C C . GLY A 1 285 ? 19.553 7.610 -20.330 1.00 93.12 285 GLY A C 1
ATOM 2184 O O . GLY A 1 285 ? 20.381 7.541 -21.233 1.00 93.12 285 GLY A O 1
ATOM 2185 N N . ARG A 1 286 ? 19.024 6.516 -19.763 1.00 92.94 286 ARG A N 1
ATOM 2186 C CA . ARG A 1 286 ? 19.362 5.128 -20.130 1.00 92.94 286 ARG A CA 1
ATOM 2187 C C . ARG A 1 286 ? 18.323 4.475 -21.042 1.00 92.94 286 ARG A C 1
ATOM 2189 O O . ARG A 1 286 ? 18.629 3.475 -21.682 1.00 92.94 286 ARG A O 1
ATOM 2196 N N . HIS A 1 287 ? 17.101 5.003 -21.086 1.00 90.44 287 HIS A N 1
ATOM 2197 C CA . HIS A 1 287 ? 15.995 4.390 -21.814 1.00 90.44 287 HIS A CA 1
ATOM 2198 C C . HIS A 1 287 ? 15.857 4.958 -23.232 1.00 90.44 287 HIS A C 1
ATOM 2200 O O . HIS A 1 287 ? 15.490 6.119 -23.410 1.00 90.44 287 HIS A O 1
ATOM 2206 N N . LEU A 1 288 ? 16.064 4.118 -24.249 1.00 82.75 288 LEU A N 1
ATOM 2207 C CA . LEU A 1 288 ? 16.133 4.541 -25.656 1.00 82.75 288 LEU A CA 1
ATOM 2208 C C . LEU A 1 288 ? 14.834 5.177 -26.184 1.00 82.75 288 LEU A C 1
ATOM 2210 O O . LEU A 1 288 ? 14.880 6.221 -26.826 1.00 82.75 288 LEU A O 1
ATOM 2214 N N . SER A 1 289 ? 13.677 4.571 -25.909 1.00 83.31 289 SER A N 1
ATOM 2215 C CA . SER A 1 289 ? 12.376 4.985 -26.474 1.00 83.31 289 SER A CA 1
ATOM 2216 C C . SER A 1 289 ? 11.448 5.728 -25.503 1.00 83.31 289 SER A C 1
ATOM 2218 O O . SER A 1 289 ? 10.386 6.196 -25.900 1.00 83.31 289 SER A O 1
ATOM 2220 N N . GLY A 1 290 ? 11.833 5.851 -24.233 1.00 85.00 290 GLY A N 1
ATOM 2221 C CA . GLY A 1 290 ? 10.940 6.236 -23.133 1.00 85.00 290 GLY A CA 1
ATOM 2222 C C . GLY A 1 290 ? 11.498 7.323 -22.222 1.00 85.00 290 GLY A C 1
ATOM 2223 O O . GLY A 1 290 ? 10.961 7.574 -21.142 1.00 85.00 290 GLY A O 1
ATOM 2224 N N . SER A 1 291 ? 12.572 7.981 -22.662 1.00 90.19 291 SER A N 1
ATOM 2225 C CA . SER A 1 291 ? 13.240 9.062 -21.938 1.00 90.19 291 SER A CA 1
ATOM 2226 C C . SER A 1 291 ? 12.279 10.197 -21.564 1.00 90.19 291 SER A C 1
ATOM 2228 O O . SER A 1 291 ? 12.305 10.661 -20.425 1.00 90.19 291 SER A O 1
ATOM 2230 N N . GLY A 1 292 ? 11.375 10.587 -22.472 1.00 92.38 292 GLY A N 1
ATOM 2231 C CA . GLY A 1 292 ? 10.365 11.624 -22.230 1.00 92.38 292 GLY A CA 1
ATOM 2232 C C . GLY A 1 292 ? 9.416 11.286 -21.076 1.00 92.38 292 GLY A C 1
ATOM 2233 O O . GLY A 1 292 ? 9.304 12.059 -20.131 1.00 92.38 292 GLY A O 1
ATOM 2234 N N . ALA A 1 293 ? 8.811 10.094 -21.084 1.00 94.44 293 ALA A N 1
ATOM 2235 C CA . ALA A 1 293 ? 7.869 9.682 -20.039 1.00 94.44 293 ALA A CA 1
ATOM 2236 C C . ALA A 1 293 ? 8.528 9.585 -18.648 1.00 94.44 293 ALA A C 1
ATOM 2238 O O . ALA A 1 293 ? 7.941 10.006 -17.649 1.00 94.44 293 ALA A O 1
ATOM 2239 N N . LEU A 1 294 ? 9.765 9.076 -18.574 1.00 95.88 294 LEU A N 1
ATOM 2240 C CA . LEU A 1 294 ? 10.544 9.033 -17.329 1.00 95.88 294 LEU A CA 1
ATOM 2241 C C . LEU A 1 294 ? 10.922 10.439 -16.841 1.00 95.88 294 LEU A C 1
ATOM 2243 O O . LEU A 1 294 ? 10.868 10.712 -15.641 1.00 95.88 294 LEU A O 1
ATOM 2247 N N . TRP A 1 295 ? 11.267 11.345 -17.759 1.00 95.06 295 TRP A N 1
ATOM 2248 C CA . TRP A 1 295 ? 11.568 12.741 -17.439 1.00 95.06 295 TRP A CA 1
ATOM 2249 C C . TRP A 1 295 ? 10.336 13.502 -16.930 1.00 95.06 295 TRP A C 1
ATOM 2251 O O . TRP A 1 295 ? 10.418 14.244 -15.943 1.00 95.06 295 TRP A O 1
ATOM 2261 N N . ASP A 1 296 ? 9.181 13.282 -17.556 1.00 95.25 296 ASP A N 1
ATOM 2262 C CA . ASP A 1 296 ? 7.908 13.862 -17.135 1.00 95.25 296 ASP A CA 1
ATOM 2263 C C . ASP A 1 296 ? 7.511 13.358 -15.749 1.00 95.25 296 ASP A C 1
ATOM 2265 O O . ASP A 1 296 ? 7.161 14.167 -14.882 1.00 95.25 296 ASP A O 1
ATOM 2269 N N . ALA A 1 297 ? 7.644 12.052 -15.494 1.00 96.12 297 ALA A N 1
ATOM 2270 C CA . ALA A 1 297 ? 7.433 11.473 -14.170 1.00 96.12 297 ALA A CA 1
ATOM 2271 C C . ALA A 1 297 ? 8.382 12.094 -13.129 1.00 96.12 297 ALA A C 1
ATOM 2273 O O . ALA A 1 297 ? 7.927 12.545 -12.077 1.00 96.12 297 ALA A O 1
ATOM 2274 N N . ALA A 1 298 ? 9.677 12.227 -13.445 1.00 96.44 298 ALA A N 1
ATOM 2275 C CA . ALA A 1 298 ? 10.661 12.862 -12.561 1.00 96.44 298 ALA A CA 1
ATOM 2276 C C . ALA A 1 298 ? 10.321 14.320 -12.208 1.00 96.44 298 ALA A C 1
ATOM 2278 O O . ALA A 1 298 ? 10.767 14.845 -11.186 1.00 96.44 298 ALA A O 1
ATOM 2279 N N . THR A 1 299 ? 9.554 14.986 -13.069 1.00 94.38 299 THR A N 1
ATOM 2280 C CA . THR A 1 299 ? 9.172 16.392 -12.929 1.00 94.38 299 THR A CA 1
ATOM 2281 C C . THR A 1 299 ? 7.856 16.563 -12.168 1.00 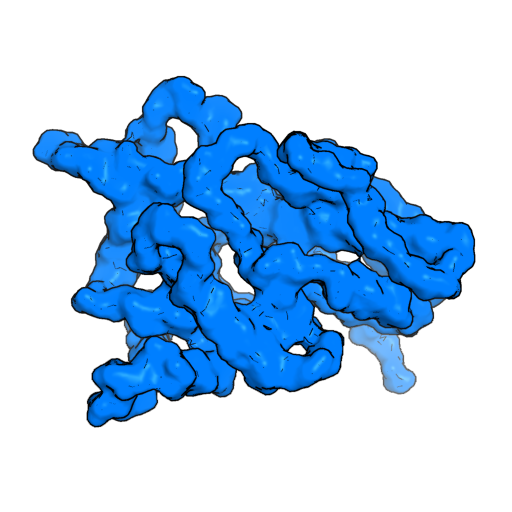94.38 299 THR A C 1
ATOM 2283 O O . THR A 1 299 ? 7.739 17.469 -11.337 1.00 94.38 299 THR A O 1
ATOM 2286 N N . HIS A 1 300 ? 6.866 15.704 -12.417 1.00 94.56 300 HIS A N 1
ATOM 2287 C CA . HIS A 1 300 ? 5.521 15.842 -11.850 1.00 94.56 300 HIS A CA 1
ATOM 2288 C C . HIS A 1 300 ? 5.321 15.052 -10.552 1.00 94.56 300 HIS A C 1
ATOM 2290 O O . HIS A 1 300 ? 4.689 15.574 -9.634 1.00 94.56 300 HIS A O 1
ATOM 2296 N N . TRP A 1 301 ? 5.922 13.865 -10.400 1.00 95.94 301 TRP A N 1
ATOM 2297 C CA . TRP A 1 301 ? 5.722 13.030 -9.206 1.00 95.94 301 TRP A CA 1
ATOM 2298 C C . TRP A 1 301 ? 6.092 13.732 -7.892 1.00 95.94 301 TRP A C 1
ATOM 2300 O O . TRP A 1 301 ? 5.282 13.680 -6.965 1.00 95.94 301 TRP A O 1
ATOM 2310 N N . PRO A 1 302 ? 7.223 14.462 -7.772 1.00 94.88 302 PRO A N 1
ATOM 2311 C CA . PRO A 1 302 ? 7.518 15.211 -6.548 1.00 94.88 302 PRO A CA 1
ATOM 2312 C C . PRO A 1 302 ? 6.451 16.261 -6.211 1.00 94.88 302 PRO A C 1
ATOM 2314 O O . PRO A 1 302 ? 6.167 16.504 -5.039 1.00 94.88 302 PRO A O 1
ATOM 2317 N N . ARG A 1 303 ? 5.828 16.882 -7.224 1.00 93.25 303 ARG A N 1
ATOM 2318 C CA . ARG A 1 303 ? 4.735 17.846 -7.017 1.00 93.25 303 ARG A CA 1
ATOM 2319 C C . ARG A 1 303 ? 3.471 17.146 -6.529 1.00 93.25 303 ARG A C 1
ATOM 2321 O O . ARG A 1 303 ? 2.857 17.629 -5.581 1.00 93.25 303 ARG A O 1
ATOM 2328 N N . ASP A 1 304 ? 3.126 16.002 -7.115 1.00 93.88 304 ASP A N 1
ATOM 2329 C CA . ASP A 1 304 ? 1.979 15.192 -6.688 1.00 93.88 304 ASP A CA 1
ATOM 2330 C C . ASP A 1 304 ? 2.129 14.732 -5.231 1.00 93.88 304 ASP A C 1
ATOM 2332 O O . ASP A 1 304 ? 1.192 14.857 -4.439 1.00 93.88 304 ASP A O 1
ATOM 2336 N N . ILE A 1 305 ? 3.330 14.288 -4.848 1.00 92.69 305 ILE A N 1
ATOM 2337 C CA . ILE A 1 305 ? 3.666 13.855 -3.483 1.00 92.69 305 ILE A CA 1
ATOM 2338 C C . ILE A 1 305 ? 3.485 15.001 -2.484 1.00 92.69 305 ILE A C 1
ATOM 2340 O O . ILE A 1 305 ? 2.781 14.838 -1.480 1.00 92.69 305 ILE A O 1
ATOM 2344 N N . ARG A 1 306 ? 4.057 16.178 -2.778 1.00 90.12 306 ARG A N 1
ATOM 2345 C CA . ARG A 1 306 ? 3.919 17.384 -1.941 1.00 90.12 306 ARG A CA 1
ATOM 2346 C C . ARG A 1 306 ? 2.465 17.846 -1.845 1.00 90.12 306 ARG A C 1
ATOM 2348 O O . ARG A 1 306 ? 2.004 18.215 -0.770 1.00 90.12 306 ARG A O 1
ATOM 2355 N N . ALA A 1 307 ? 1.710 17.733 -2.936 1.00 90.50 307 ALA A N 1
ATOM 2356 C CA . ALA A 1 307 ? 0.281 18.030 -2.974 1.00 90.50 307 ALA A CA 1
ATOM 2357 C C . ALA A 1 307 ? -0.608 16.919 -2.372 1.00 90.50 307 ALA A C 1
ATOM 2359 O O . ALA A 1 307 ? -1.832 17.059 -2.369 1.00 90.50 307 ALA A O 1
ATOM 2360 N N . ARG A 1 308 ? -0.024 15.822 -1.863 1.00 86.31 308 ARG A N 1
ATOM 2361 C CA . ARG A 1 308 ? -0.721 14.654 -1.286 1.00 86.31 308 ARG A CA 1
ATOM 2362 C C . ARG A 1 308 ? -1.719 14.002 -2.253 1.00 86.31 308 ARG A C 1
ATOM 2364 O O . ARG A 1 308 ? -2.757 13.491 -1.818 1.00 86.31 308 ARG A O 1
ATOM 2371 N N . ARG A 1 309 ? -1.392 13.999 -3.544 1.00 87.44 309 ARG A N 1
ATOM 2372 C CA . ARG A 1 309 ? -2.165 13.368 -4.621 1.00 87.44 309 ARG A CA 1
ATOM 2373 C C . ARG A 1 309 ? -1.588 12.001 -4.963 1.00 87.44 309 ARG A C 1
ATOM 2375 O O . ARG A 1 309 ? -0.498 11.634 -4.525 1.00 87.44 309 ARG A O 1
ATOM 2382 N N . GLU A 1 310 ? -2.349 11.227 -5.722 1.00 86.88 310 GLU A N 1
ATOM 2383 C CA . GLU A 1 310 ? -1.777 10.074 -6.406 1.00 86.88 310 GLU A CA 1
ATOM 2384 C C . GLU A 1 310 ? -0.778 10.548 -7.457 1.00 86.88 310 GLU A C 1
ATOM 2386 O O . GLU A 1 310 ? -0.957 11.610 -8.051 1.00 86.88 310 GLU A O 1
ATOM 2391 N N . LEU A 1 311 ? 0.271 9.757 -7.676 1.00 91.25 311 LEU A N 1
ATOM 2392 C CA . LEU A 1 311 ? 1.233 10.031 -8.737 1.00 91.25 311 LEU A CA 1
ATOM 2393 C C . LEU A 1 311 ? 0.482 10.070 -10.069 1.00 91.25 311 LEU A C 1
ATOM 2395 O O . LEU A 1 311 ? -0.331 9.196 -10.338 1.00 91.25 311 LEU A O 1
ATOM 2399 N N . SER A 1 312 ? 0.702 11.067 -10.903 1.00 90.06 312 SER A N 1
ATOM 2400 C CA . SER A 1 312 ? 0.117 11.105 -12.244 1.00 90.06 312 SER A CA 1
ATOM 2401 C C . SER A 1 312 ? 0.933 10.224 -13.197 1.00 90.06 312 SER A C 1
ATOM 2403 O O . SER A 1 312 ? 2.152 10.126 -13.074 1.00 90.06 312 SER A O 1
ATOM 2405 N N . LEU A 1 313 ? 0.287 9.523 -14.134 1.00 86.81 313 LEU A N 1
ATOM 2406 C CA . LEU A 1 313 ? 1.008 9.087 -15.337 1.00 86.81 313 LEU A CA 1
ATOM 2407 C C . LEU A 1 313 ? 0.881 10.212 -16.366 1.00 86.81 313 LEU A C 1
ATOM 2409 O O . LEU A 1 313 ? -0.181 10.840 -16.412 1.00 86.81 313 LEU A O 1
ATOM 2413 N N . PRO A 1 314 ? 1.919 10.472 -17.178 1.00 74.62 314 PRO A N 1
ATOM 2414 C CA . PRO A 1 314 ? 1.754 11.304 -18.359 1.00 74.62 314 PRO A CA 1
ATOM 2415 C C . PRO A 1 314 ? 0.561 10.777 -19.171 1.00 74.62 314 PRO A C 1
ATOM 2417 O O . PRO A 1 314 ? 0.404 9.552 -19.254 1.00 74.62 314 PRO A O 1
ATOM 2420 N N . PRO A 1 315 ? -0.290 11.648 -19.741 1.00 58.38 315 PRO A N 1
ATOM 2421 C CA . PRO A 1 315 ? -1.311 11.189 -20.667 1.00 58.38 315 PRO A CA 1
ATOM 2422 C C . PRO A 1 315 ? -0.608 10.399 -21.770 1.00 58.38 315 PRO A C 1
ATOM 2424 O O . PRO A 1 315 ? 0.328 10.894 -22.404 1.00 58.38 315 PRO A O 1
ATOM 2427 N N . GLY A 1 316 ? -1.007 9.139 -21.942 1.00 47.56 316 GLY A N 1
ATOM 2428 C CA . GLY A 1 316 ? -0.544 8.359 -23.075 1.00 47.56 316 GLY A CA 1
ATOM 2429 C C . GLY A 1 316 ? -0.932 9.090 -24.350 1.00 47.56 316 GLY A C 1
ATOM 2430 O O . GLY A 1 316 ? -2.008 9.685 -24.422 1.00 47.56 316 GLY A O 1
ATOM 2431 N N . ARG A 1 317 ? -0.067 9.049 -25.364 1.00 36.91 317 ARG A N 1
ATOM 2432 C CA . ARG A 1 317 ? -0.551 9.206 -26.733 1.00 36.91 317 ARG A CA 1
ATOM 2433 C C . ARG A 1 317 ? -1.507 8.037 -26.988 1.00 36.91 317 ARG A C 1
ATOM 2435 O O . ARG A 1 317 ? -1.079 6.963 -27.391 1.00 36.91 317 ARG A O 1
ATOM 2442 N N . GLU A 1 318 ? -2.787 8.231 -26.696 1.00 36.75 318 GLU A N 1
ATOM 2443 C CA . GLU A 1 318 ? -3.834 7.631 -27.511 1.00 36.75 318 GLU A CA 1
ATOM 2444 C C . GLU A 1 318 ? -3.702 8.316 -28.867 1.00 36.75 318 GLU A C 1
ATOM 2446 O O . GLU A 1 318 ? -4.089 9.468 -28.997 1.00 36.75 318 GLU A O 1
ATOM 2451 N N . ASP A 1 319 ? -2.950 7.694 -29.777 1.00 33.12 319 ASP A N 1
ATOM 2452 C CA . ASP A 1 319 ? -3.102 7.795 -31.232 1.00 33.12 319 ASP A CA 1
ATOM 2453 C C . ASP A 1 319 ? -1.965 7.015 -31.902 1.00 33.12 319 ASP A C 1
ATOM 2455 O O . ASP A 1 319 ? -0.796 7.413 -31.864 1.00 33.12 319 ASP A O 1
ATOM 2459 N N . GLY A 1 320 ? -2.324 5.896 -32.529 1.00 28.89 320 GLY A N 1
ATOM 2460 C CA . GLY A 1 320 ? -1.419 5.105 -33.354 1.00 28.89 320 GLY A CA 1
ATOM 2461 C C . GLY A 1 320 ? -1.998 3.741 -33.704 1.00 28.89 320 GLY A C 1
ATOM 2462 O O . GLY A 1 320 ? -1.687 2.761 -33.037 1.00 28.89 320 GLY A O 1
ATOM 2463 N N . VAL A 1 321 ? -2.858 3.734 -34.725 1.00 33.19 321 VAL A N 1
ATOM 2464 C CA . VAL A 1 321 ? -3.245 2.571 -35.546 1.00 33.19 321 VAL A CA 1
ATOM 2465 C C . VAL A 1 321 ? -2.035 1.711 -35.910 1.00 33.19 321 VAL A C 1
ATOM 2467 O O . VAL A 1 321 ? -0.986 2.308 -36.247 1.00 33.19 321 VAL A O 1
#

Foldseek 3Di:
DQQLPPPLLVVLLVLLLVFPDPVCNVVDFLLQSQLDFGCSDPPDGTHRSLVVSLCVLPVDPDCLLVLLQLLAQDLVLSQLSCVPPVVVVPPVHRSSVVVLVVCVVSPQVVSAPPRRGSRRRNNNSVSSPVCLQCVVPLPVCSPSQLSSLVSQLPVVPDDDDLSNLLSCQLVVHCLSVLVVLLVCLQPLPVLVSVVSLLSSLLRAHSDDRPDPDDDQLQCLLVLHARVPHDHSLPDDDPPDDPVSSVSSSLSRSLSSLSSQLNHSRHAQDLSSLLSNLVSLCVSLVVHDNCSVQSNVQSVQQSVCSVVVHRRDGDPDPPDDD

pLDDT: mean 88.23, std 12.01, range [28.89, 98.19]

Radius of gyration: 20.27 Å; chains: 1; bounding box: 54×40×67 Å